Protein AF-0000000068229953 (afdb_homodimer)

Sequence (326 aa):
MNAKIAFLFILSLGLQISSQNTSSKYLISNQKVPFHEAYLRCRQYGLDPVEITSEEEQLEVEEAIKHDKELGWENGFYIFATNLGNKISYYWLNTGRPLFYSKFGTGLPNNVGNKENCLQIFQTTLGNFVWNDVPCEHKLRFICQHKIQIPIDTFDVNRVSILMNAKIAFLFILSLGLQISSQNTSSKYLISNQKVPFHEAYLRCRQYGLDPVEITSEEEQLEVEEAIKHDKELGWENGFYIFATNLGNKISYYWLNTGRPLFYSKFGTGLPNNVGNKENCLQIFQTTLGNFVWNDVPCEHKLRFICQHKIQIPIDTFDVNRVSIL

Organism: Rhynchophorus ferrugineus (NCBI:txid354439)

pLDDT: mean 79.74, std 26.02, range [23.72, 98.81]

Solvent-accessible surface area (backbone atoms only — not comparable to full-atom values): 18999 Å² total; per-residue (Å²): 135,84,82,78,78,78,75,77,72,72,72,70,73,72,69,72,67,66,87,56,74,85,81,49,61,58,46,75,52,92,57,62,36,27,48,49,29,43,46,36,49,20,27,69,70,74,27,37,60,30,76,60,70,38,72,68,49,46,51,52,52,51,52,54,53,70,66,40,81,82,56,58,84,82,63,41,26,37,41,53,31,30,20,76,46,35,87,84,50,54,20,33,66,89,63,37,45,67,67,88,34,84,54,55,34,91,81,38,66,65,37,70,93,76,52,29,42,25,32,28,39,32,62,45,97,87,68,48,76,26,30,39,49,35,42,46,74,50,63,29,25,32,39,24,21,59,75,77,70,67,70,72,68,73,68,67,71,68,70,67,66,85,119,139,84,81,77,78,79,77,76,73,73,73,69,74,72,71,73,66,67,88,56,74,85,78,50,62,58,48,74,53,92,58,62,37,27,48,49,29,43,47,37,49,19,27,69,72,73,28,37,60,32,77,62,71,39,72,67,47,45,53,52,51,51,52,54,53,69,66,41,78,82,57,54,92,74,75,41,25,39,40,51,31,30,20,76,47,35,87,85,51,54,21,32,63,89,62,36,44,65,66,87,34,85,55,55,32,90,80,38,65,65,38,68,92,75,52,29,41,26,34,26,39,33,69,45,97,86,68,47,74,26,30,38,48,35,42,46,74,51,64,29,25,33,39,22,21,60,75,77,69,67,68,71,67,72,68,69,71,68,72,67,66,86,119

InterPro domains:
  IPR001304 C-type lectin-like [PF00059] (32-145)
  IPR001304 C-type lectin-like [PS50041] (26-145)
  IPR001304 C-type lectin-like [SM00034] (14-145)
  IPR016186 C-type lectin-like/link domain superfamily [G3DSA:3.10.100.10] (13-146)
  IPR016187 C-type lectin fold [SSF56436] (22-151)
  IPR018378 C-type lectin, conserved site [PS00615] (118-144)
  IPR050111 C-type lectin and snaclec domain-containing protein [PTHR22803] (23-147)

Foldseek 3Di:
DDPPPPPPPPPPPPPVPPPPVPPQQKDWDPWWFFQVVLQVVLVVVVFHQADDADPVSVVSVLVVQVPPVVDDQWFWAFRQWWCPVPLPFIARPVPRHGRPDFFADVCPAPCVVVQFTTKTWHADPVGDIHMYTDHRGGIGIYMTGHDPPPPPPPPCVVPPPPD/DDPPDPPPPPPPPPPVPPPDPPPQQKDWDPWWFFQVVLQVVCVVVVFHQADDADPVSVVSVLVVQVPPVVPDQDFWAFRQWWCPVPLPFIARPVPRHGRPDFFADVCPAPCVVVQFTTKTWDADPVGDIHMYTDHRGGIGIYMTGHDPPVPPPPPCVVPPPPD

Radius of gyration: 23.13 Å; Cα contacts (8 Å, |Δi|>4): 518; chains: 2; bounding box: 72×58×86 Å

Secondary structure (DSSP, 8-state):
---------------------TT-SEEE-SS-B-HHHHHHHHHHTT-EEP---SHHHHHHHHHHHHH-TT--TT--EEEEEE-TT-SSS-EETTT--B-SS--BPTT----GGG-EEEEEEEE-TTS-EEEEEEETTS-BEEEEE-----------GGG----/---------------------TT-SEEE-SS-B-HHHHHHHHHHTT-EEP---SHHHHHHHHHHHHH-TT--S---EEEEEE-TT-SSS-EETTT--B-SS--BPTT----GGG-EEEEEEEE-TTS-EEEEEEETTS-BEEEEE-----------GGG----

Structure (mmCIF, N/CA/C/O backbone):
data_AF-0000000068229953-model_v1
#
loop_
_entity.id
_entity.type
_entity.pdbx_description
1 polymer 'C-type lectin domain-containing protein'
#
loop_
_atom_site.group_PDB
_atom_site.id
_atom_site.type_symbol
_atom_site.label_atom_id
_atom_site.label_alt_id
_atom_site.label_comp_id
_atom_site.label_asym_id
_atom_site.label_entity_id
_atom_site.label_seq_id
_atom_site.pdbx_PDB_ins_code
_atom_site.Cartn_x
_atom_site.Cartn_y
_atom_site.Cartn_z
_atom_site.occupancy
_atom_site.B_iso_or_equiv
_atom_site.auth_seq_id
_atom_site.auth_comp_id
_atom_site.auth_asym_id
_atom_site.auth_atom_id
_atom_site.pdbx_PDB_model_num
ATOM 1 N N . MET A 1 1 ? -0.281 -7.312 50.5 1 28.45 1 MET A N 1
ATOM 2 C CA . MET A 1 1 ? -0.341 -6.602 49.25 1 28.45 1 MET A CA 1
ATOM 3 C C . MET A 1 1 ? 0.001 -7.535 48.094 1 28.45 1 MET A C 1
ATOM 5 O O . MET A 1 1 ? 1.155 -7.93 47.906 1 28.45 1 MET A O 1
ATOM 9 N N . ASN A 1 2 ? -0.905 -8.43 47.625 1 30.64 2 ASN A N 1
ATOM 10 C CA . ASN A 1 2 ? -0.799 -9.5 46.625 1 30.64 2 ASN A CA 1
ATOM 11 C C . ASN A 1 2 ? -0.676 -8.953 45.219 1 30.64 2 ASN A C 1
ATOM 13 O O . ASN A 1 2 ? -1.562 -8.242 44.75 1 30.64 2 ASN A O 1
ATOM 17 N N . ALA A 1 3 ? 0.528 -8.781 44.719 1 33.25 3 ALA A N 1
ATOM 18 C CA . ALA A 1 3 ? 0.868 -8.32 43.375 1 33.25 3 ALA A CA 1
ATOM 19 C C . ALA A 1 3 ? 0.269 -9.234 42.312 1 33.25 3 ALA A C 1
ATOM 21 O O . ALA A 1 3 ? 0.567 -10.43 42.281 1 33.25 3 ALA A O 1
ATOM 22 N N . LYS A 1 4 ? -0.922 -9 41.781 1 35.72 4 LYS A N 1
ATOM 23 C CA . LYS A 1 4 ? -1.538 -9.703 40.656 1 35.72 4 LYS A CA 1
ATOM 24 C C . LYS A 1 4 ? -0.666 -9.625 39.406 1 35.72 4 LYS A C 1
ATOM 26 O O . LYS A 1 4 ? -0.399 -8.531 38.906 1 35.72 4 LYS A O 1
ATOM 31 N N . ILE A 1 5 ? 0.156 -10.578 39.094 1 31.08 5 ILE A N 1
ATOM 32 C CA . ILE A 1 5 ? 0.939 -10.688 37.875 1 31.08 5 ILE A CA 1
ATOM 33 C C . ILE A 1 5 ? 0.003 -10.828 36.688 1 31.08 5 ILE A C 1
ATOM 35 O O . ILE A 1 5 ? -0.774 -11.781 36.594 1 31.08 5 ILE A O 1
ATOM 39 N N . ALA A 1 6 ? -0.463 -9.797 36.094 1 33.91 6 ALA A N 1
ATOM 40 C CA . ALA A 1 6 ? -1.206 -9.875 34.844 1 33.91 6 ALA A CA 1
ATOM 41 C C . ALA A 1 6 ? -0.378 -10.555 33.75 1 33.91 6 ALA A C 1
ATOM 43 O O . ALA A 1 6 ? 0.695 -10.07 33.375 1 33.91 6 ALA A O 1
ATOM 44 N N . PHE A 1 7 ? -0.49 -11.883 33.594 1 31.52 7 PHE A N 1
ATOM 45 C CA . PHE A 1 7 ? 0.084 -12.625 32.469 1 31.52 7 PHE A CA 1
ATOM 46 C C . PHE A 1 7 ? -0.502 -12.141 31.156 1 31.52 7 PHE A C 1
ATOM 48 O O . PHE A 1 7 ? -1.716 -12.203 30.953 1 31.52 7 PHE A O 1
ATOM 55 N N . LEU A 1 8 ? 0.081 -11.164 30.609 1 30.3 8 LEU A N 1
ATOM 56 C CA . LEU A 1 8 ? -0.229 -10.82 29.234 1 30.3 8 LEU A CA 1
ATOM 57 C C . LEU A 1 8 ? -0.134 -12.039 28.328 1 30.3 8 LEU A C 1
ATOM 59 O O . LEU A 1 8 ? 0.947 -12.609 28.156 1 30.3 8 LEU A O 1
ATOM 63 N N . PHE A 1 9 ? -1.14 -12.82 28.203 1 29.39 9 PHE A N 1
ATOM 64 C CA . PHE A 1 9 ? -1.279 -13.875 27.203 1 29.39 9 PHE A CA 1
ATOM 65 C C . PHE A 1 9 ? -1.098 -13.32 25.797 1 29.39 9 PHE A C 1
ATOM 67 O O . PHE A 1 9 ? -1.933 -12.555 25.312 1 29.39 9 PHE A O 1
ATOM 74 N N . ILE A 1 10 ? 0.139 -13.117 25.406 1 32.31 10 ILE A N 1
ATOM 75 C CA . ILE A 1 10 ? 0.366 -12.984 23.969 1 32.31 10 ILE A CA 1
ATOM 76 C C . ILE A 1 10 ? -0.321 -14.133 23.234 1 32.31 10 ILE A C 1
ATOM 78 O O . ILE A 1 10 ? 0.037 -15.297 23.406 1 32.31 10 ILE A O 1
ATOM 82 N N . LEU A 1 11 ? -1.542 -14.109 23.094 1 32.78 11 LEU A N 1
ATOM 83 C CA . LEU A 1 11 ? -2.211 -15.039 22.203 1 32.78 11 LEU A CA 1
ATOM 84 C C . LEU A 1 11 ? -1.394 -15.242 20.922 1 32.78 11 LEU A C 1
ATOM 86 O O . LEU A 1 11 ? -1.168 -14.297 20.172 1 32.78 11 LEU A O 1
ATOM 90 N N . SER A 1 12 ? -0.417 -16.156 20.969 1 32.62 12 SER A N 1
ATOM 91 C CA . SER A 1 12 ? 0.147 -16.75 19.75 1 32.62 12 SER A CA 1
ATOM 92 C C . SER A 1 12 ? -0.944 -17.094 18.75 1 32.62 12 SER A C 1
ATOM 94 O O . SER A 1 12 ? -1.757 -18 18.984 1 32.62 12 SER A O 1
ATOM 96 N N . LEU A 1 13 ? -1.674 -16.188 18.297 1 34.84 13 LEU A N 1
ATOM 97 C CA . LEU A 1 13 ? -2.365 -16.625 17.094 1 34.84 13 LEU A CA 1
ATOM 98 C C . LEU A 1 13 ? -1.509 -17.609 16.297 1 34.84 13 LEU A C 1
ATOM 100 O O . LEU A 1 13 ? -0.396 -17.266 15.883 1 34.84 13 LEU A O 1
ATOM 104 N N . GLY A 1 14 ? -1.536 -18.859 16.672 1 34.91 14 GLY A N 1
ATOM 105 C CA . GLY A 1 14 ? -0.998 -20.047 16.016 1 34.91 14 GLY A CA 1
ATOM 106 C C . GLY A 1 14 ? -1.116 -19.984 14.5 1 34.91 14 GLY A C 1
ATOM 107 O O . GLY A 1 14 ? -2.076 -20.516 13.93 1 34.91 14 GLY A O 1
ATOM 108 N N . LEU A 1 15 ? -0.946 -18.844 13.836 1 36.97 15 LEU A N 1
ATOM 109 C CA . LEU A 1 15 ? -0.677 -19.125 12.438 1 36.97 15 LEU A CA 1
ATOM 110 C C . LEU A 1 15 ? 0.279 -20.312 12.305 1 36.97 15 LEU A C 1
ATOM 112 O O . LEU A 1 15 ? 1.416 -20.25 12.773 1 36.97 15 LEU A O 1
ATOM 116 N N . GLN A 1 16 ? -0.226 -21.438 12.391 1 34.62 16 GLN A N 1
ATOM 117 C CA . GLN A 1 16 ? 0.524 -22.609 11.961 1 34.62 16 GLN A CA 1
ATOM 118 C C . GLN A 1 16 ? 1.301 -22.328 10.68 1 34.62 16 GLN A C 1
ATOM 120 O O . GLN A 1 16 ? 0.711 -22.219 9.602 1 34.62 16 GLN A O 1
ATOM 125 N N . ILE A 1 17 ? 2.254 -21.422 10.641 1 38.22 17 ILE A N 1
ATOM 126 C CA . ILE A 1 17 ? 3.234 -21.531 9.562 1 38.22 17 ILE A CA 1
ATOM 127 C C . ILE A 1 17 ? 3.758 -22.969 9.477 1 38.22 17 ILE A C 1
ATOM 129 O O . ILE A 1 17 ? 4.328 -23.484 10.445 1 38.22 17 ILE A O 1
ATOM 133 N N . SER A 1 18 ? 3.041 -23.797 8.852 1 36.12 18 SER A N 1
ATOM 134 C CA . SER A 1 18 ? 3.688 -25.078 8.609 1 36.12 18 SER A CA 1
ATOM 135 C C . SER A 1 18 ? 5.203 -24.938 8.516 1 36.12 18 SER A C 1
ATOM 137 O O . SER A 1 18 ? 5.703 -23.906 8.062 1 36.12 18 SER A O 1
ATOM 139 N N . SER A 1 19 ? 5.938 -25.641 9.305 1 37.12 19 SER A N 1
ATOM 140 C CA . SER A 1 19 ? 7.379 -25.844 9.227 1 37.12 19 SER A CA 1
ATOM 141 C C . SER A 1 19 ? 7.867 -25.828 7.785 1 37.12 19 SER A C 1
ATOM 143 O O . SER A 1 19 ? 8.094 -26.875 7.188 1 37.12 19 SER A O 1
ATOM 145 N N . GLN A 1 20 ? 7.137 -25.094 6.879 1 40.66 20 GLN A N 1
ATOM 146 C CA . GLN A 1 20 ? 7.762 -25.047 5.562 1 40.66 20 GLN A CA 1
ATOM 147 C C . GLN A 1 20 ? 9.234 -24.672 5.668 1 40.66 20 GLN A C 1
ATOM 149 O O . GLN A 1 20 ? 9.648 -24 6.617 1 40.66 20 GLN A O 1
ATOM 154 N N . ASN A 1 21 ? 10.109 -25.203 4.863 1 40.56 21 ASN A N 1
ATOM 155 C CA . ASN A 1 21 ? 11.547 -24.984 4.719 1 40.56 21 ASN A CA 1
ATOM 156 C C . ASN A 1 21 ? 11.93 -23.531 4.953 1 40.56 21 ASN A C 1
ATOM 158 O O . ASN A 1 21 ? 11.555 -22.656 4.172 1 40.56 21 ASN A O 1
ATOM 162 N N . THR A 1 22 ? 12.023 -23.016 6.211 1 48.34 22 THR A N 1
ATOM 163 C CA . THR A 1 22 ? 12.555 -21.781 6.777 1 48.34 22 THR A CA 1
ATOM 164 C C . THR A 1 22 ? 13.562 -21.125 5.828 1 48.34 22 THR A C 1
ATOM 166 O O . THR A 1 22 ? 13.859 -19.938 5.945 1 48.34 22 THR A O 1
ATOM 169 N N . SER A 1 23 ? 14.023 -21.953 4.883 1 54.75 23 SER A N 1
ATOM 170 C CA . SER A 1 23 ? 15.148 -21.438 4.098 1 54.75 23 SER A CA 1
ATOM 171 C C . SER A 1 23 ? 14.664 -20.688 2.863 1 54.75 23 SER A C 1
ATOM 173 O O . SER A 1 23 ? 15.453 -20.047 2.174 1 54.75 23 SER A O 1
ATOM 175 N N . SER A 1 24 ? 13.273 -20.719 2.697 1 74.12 24 SER A N 1
ATOM 176 C CA . SER A 1 24 ? 12.859 -20.172 1.414 1 74.12 24 SER A CA 1
ATOM 177 C C . SER A 1 24 ? 12.734 -18.641 1.485 1 74.12 24 SER A C 1
ATOM 179 O O . SER A 1 24 ? 12.336 -18.094 2.518 1 74.12 24 SER A O 1
ATOM 181 N N . LYS A 1 25 ? 13.289 -18.016 0.565 1 90.25 25 LYS A N 1
ATOM 182 C CA . LYS A 1 25 ? 13.195 -16.578 0.318 1 90.25 25 LYS A CA 1
ATOM 183 C C . LYS A 1 25 ? 11.742 -16.109 0.311 1 90.25 25 LYS A C 1
ATOM 185 O O . LYS A 1 25 ? 11.445 -14.961 0.624 1 90.25 25 LYS A O 1
ATOM 190 N N . TYR A 1 26 ? 10.75 -17.203 0.154 1 95.38 26 TYR A N 1
ATOM 191 C CA . TYR A 1 26 ? 9.352 -16.844 -0.031 1 95.38 26 TYR A CA 1
ATOM 192 C C . TYR A 1 26 ? 8.453 -17.594 0.934 1 95.38 26 TYR A C 1
ATOM 194 O O . TYR A 1 26 ? 8.742 -18.75 1.29 1 95.38 26 TYR A O 1
ATOM 202 N N . LEU A 1 27 ? 7.363 -16.969 1.342 1 93.88 27 LEU A N 1
ATOM 203 C CA . LEU A 1 27 ? 6.254 -17.594 2.062 1 93.88 27 LEU A CA 1
ATOM 204 C C . LEU A 1 27 ? 4.977 -17.547 1.229 1 93.88 27 LEU A C 1
ATOM 206 O O . LEU A 1 27 ? 4.551 -16.469 0.788 1 93.88 27 LEU A O 1
ATOM 210 N N . ILE A 1 28 ? 4.418 -18.688 1.005 1 93.56 28 ILE A N 1
ATOM 211 C CA . ILE A 1 28 ? 3.16 -18.797 0.276 1 93.56 28 ILE A CA 1
ATOM 212 C C . ILE A 1 28 ? 2.008 -18.969 1.262 1 93.56 28 ILE A C 1
ATOM 214 O O . ILE A 1 28 ? 2.029 -19.875 2.1 1 93.56 28 ILE A O 1
ATOM 218 N N . SER A 1 29 ? 1.035 -18.156 1.104 1 93.25 29 SER A N 1
ATOM 219 C CA . SER A 1 29 ? -0.071 -18.203 2.055 1 93.25 29 SER A CA 1
ATOM 220 C C . SER A 1 29 ? -0.939 -19.438 1.841 1 93.25 29 SER A C 1
ATOM 222 O O . SER A 1 29 ? -1.022 -19.953 0.727 1 93.25 29 SER A O 1
ATOM 224 N N . ASN A 1 30 ? -1.686 -19.828 2.885 1 89.62 30 ASN A N 1
ATOM 225 C CA . ASN A 1 30 ? -2.684 -20.891 2.779 1 89.62 30 ASN A CA 1
ATOM 226 C C . ASN A 1 30 ? -4.098 -20.328 2.703 1 89.62 30 ASN A C 1
ATOM 228 O O . ASN A 1 30 ? -5.035 -21.031 2.332 1 89.62 30 ASN A O 1
ATOM 232 N N . GLN A 1 31 ? -4.262 -19.078 3.051 1 91.69 31 GLN A N 1
ATOM 233 C CA . GLN A 1 31 ? -5.566 -18.406 3.041 1 91.69 31 GLN A CA 1
ATOM 234 C C . GLN A 1 31 ? -5.738 -17.547 1.792 1 91.69 31 GLN A C 1
ATOM 236 O O . GLN A 1 31 ? -4.766 -17 1.272 1 91.69 31 GLN A O 1
ATOM 241 N N . LYS A 1 32 ? -6.934 -17.5 1.376 1 95.25 32 LYS A N 1
ATOM 242 C CA . LYS A 1 32 ? -7.316 -16.578 0.304 1 95.25 32 LYS A CA 1
ATOM 243 C C . LYS A 1 32 ? -7.961 -15.32 0.865 1 95.25 32 LYS A C 1
ATOM 245 O O . LYS A 1 32 ? -8.938 -15.398 1.612 1 95.25 32 LYS A O 1
ATOM 250 N N . VAL A 1 33 ? -7.402 -14.234 0.558 1 97 33 VAL A N 1
ATOM 251 C CA . VAL A 1 33 ? -7.922 -12.961 1.052 1 97 33 VAL A CA 1
ATOM 252 C C . VAL A 1 33 ? -7.781 -11.891 -0.029 1 97 33 VAL A C 1
ATOM 254 O O . VAL A 1 33 ? -7.07 -12.094 -1.019 1 97 33 VAL A O 1
ATOM 257 N N . PRO A 1 34 ? -8.469 -10.734 0.112 1 98.19 34 PRO A N 1
ATOM 258 C CA . PRO A 1 34 ? -8.32 -9.648 -0.865 1 98.19 34 PRO A CA 1
ATOM 259 C C . PRO A 1 34 ? -6.922 -9.031 -0.846 1 98.19 34 PRO A C 1
ATOM 261 O O . PRO A 1 34 ? -6.152 -9.266 0.09 1 98.19 34 PRO A O 1
ATOM 264 N N . PHE A 1 35 ? -6.625 -8.242 -1.778 1 98.69 35 PHE A N 1
ATOM 265 C CA . PHE A 1 35 ? -5.305 -7.703 -2.086 1 98.69 35 PHE A CA 1
ATOM 266 C C . PHE A 1 35 ? -4.73 -6.961 -0.886 1 98.69 35 PHE A C 1
ATOM 268 O O . PHE A 1 35 ? -3.615 -7.246 -0.447 1 98.69 35 PHE A O 1
ATOM 275 N N . HIS A 1 36 ? -5.508 -6.039 -0.34 1 98.75 36 HIS A N 1
ATOM 276 C CA . HIS A 1 36 ? -4.973 -5.199 0.726 1 98.75 36 HIS A CA 1
ATOM 277 C C . HIS A 1 36 ? -4.816 -5.988 2.021 1 98.75 36 HIS A C 1
ATOM 279 O O . HIS A 1 36 ? -3.896 -5.73 2.803 1 98.75 36 HIS A O 1
ATOM 285 N N . GLU A 1 37 ? -5.738 -6.922 2.246 1 98.56 37 GLU A N 1
ATOM 286 C CA . GLU A 1 37 ? -5.543 -7.797 3.4 1 98.56 37 GLU A CA 1
ATOM 287 C C . GLU A 1 37 ? -4.305 -8.672 3.227 1 98.56 37 GLU A C 1
ATOM 289 O O . GLU A 1 37 ? -3.561 -8.898 4.18 1 98.56 37 GLU A O 1
ATOM 294 N N . ALA A 1 38 ? -4.129 -9.188 2.033 1 98.56 38 ALA A N 1
ATOM 295 C CA . ALA A 1 38 ? -2.936 -9.977 1.736 1 98.56 38 ALA A CA 1
ATOM 296 C C . ALA A 1 38 ? -1.665 -9.18 2.002 1 98.56 38 ALA A C 1
ATOM 298 O O . ALA A 1 38 ? -0.728 -9.672 2.629 1 98.56 38 ALA A O 1
ATOM 299 N N . TYR A 1 39 ? -1.67 -7.949 1.502 1 98.75 39 TYR A N 1
ATOM 300 C CA . TYR A 1 39 ? -0.545 -7.047 1.724 1 98.75 39 TYR A CA 1
ATOM 301 C C . TYR A 1 39 ? -0.282 -6.859 3.213 1 98.75 39 TYR A C 1
ATOM 303 O O . TYR A 1 39 ? 0.861 -6.961 3.664 1 98.75 39 TYR A O 1
ATOM 311 N N . LEU A 1 40 ? -1.302 -6.609 3.979 1 98.5 40 LEU A N 1
ATOM 312 C CA . LEU A 1 40 ? -1.224 -6.406 5.422 1 98.5 40 LEU A CA 1
ATOM 313 C C . LEU A 1 40 ? -0.678 -7.648 6.113 1 98.5 40 LEU A C 1
ATOM 315 O O . LEU A 1 40 ? 0.142 -7.543 7.031 1 98.5 40 LEU A O 1
ATOM 319 N N . ARG A 1 41 ? -1.104 -8.789 5.668 1 98 41 ARG A N 1
ATOM 320 C CA . ARG A 1 41 ? -0.651 -10.031 6.293 1 98 41 ARG A CA 1
ATOM 321 C C . ARG A 1 41 ? 0.853 -10.211 6.121 1 98 41 ARG A C 1
ATOM 323 O O . ARG A 1 41 ? 1.544 -10.633 7.051 1 98 41 ARG A O 1
ATOM 330 N N . CYS A 1 42 ? 1.35 -9.922 4.941 1 98.12 42 CYS A N 1
ATOM 331 C CA . CYS A 1 42 ? 2.797 -10 4.773 1 98.12 42 CYS A CA 1
ATOM 332 C C . CYS A 1 42 ? 3.514 -9.117 5.785 1 98.12 42 CYS A C 1
ATOM 334 O O . CYS A 1 42 ? 4.473 -9.547 6.426 1 98.12 42 CYS A O 1
ATOM 336 N N . ARG A 1 43 ? 3.039 -7.902 5.934 1 97.19 43 ARG A N 1
ATOM 337 C CA . ARG A 1 43 ? 3.658 -6.973 6.871 1 97.19 43 ARG A CA 1
ATOM 338 C C . ARG A 1 43 ? 3.553 -7.488 8.305 1 97.19 43 ARG A C 1
ATOM 340 O O . ARG A 1 43 ? 4.508 -7.387 9.078 1 97.19 43 ARG A O 1
ATOM 347 N N . GLN A 1 44 ? 2.438 -8.047 8.641 1 96.12 44 GLN A N 1
ATOM 348 C CA . GLN A 1 44 ? 2.203 -8.547 9.992 1 96.12 44 GLN A CA 1
ATOM 349 C C . GLN A 1 44 ? 3.094 -9.75 10.289 1 96.12 44 GLN A C 1
ATOM 351 O O . GLN A 1 44 ? 3.445 -9.992 11.445 1 96.12 44 GLN A O 1
ATOM 356 N N . TYR A 1 45 ? 3.504 -10.461 9.211 1 95.56 45 TYR A N 1
ATOM 357 C CA . TYR A 1 45 ? 4.422 -11.578 9.359 1 95.56 45 TYR A CA 1
ATOM 358 C C . TYR A 1 45 ? 5.859 -11.094 9.5 1 95.56 45 TYR A C 1
ATOM 360 O O . TYR A 1 45 ? 6.777 -11.891 9.711 1 95.56 45 TYR A O 1
ATOM 368 N N . GLY A 1 46 ? 6.074 -9.789 9.391 1 94.44 46 GLY A N 1
ATOM 369 C CA . GLY A 1 46 ? 7.434 -9.266 9.391 1 94.44 46 GLY A CA 1
ATOM 370 C C . GLY A 1 46 ? 8.148 -9.469 8.07 1 94.44 46 GLY A C 1
ATOM 371 O O . GLY A 1 46 ? 9.375 -9.438 8.008 1 94.44 46 GLY A O 1
ATOM 372 N N . LEU A 1 47 ? 7.379 -9.75 7.023 1 96.38 47 LEU A N 1
ATOM 373 C CA . LEU A 1 47 ? 7.906 -10 5.684 1 96.38 47 LEU A CA 1
ATOM 374 C C . LEU A 1 47 ? 7.48 -8.898 4.719 1 96.38 47 LEU A C 1
ATOM 376 O O . LEU A 1 47 ? 6.652 -8.055 5.062 1 96.38 47 LEU A O 1
ATOM 380 N N . ASP A 1 48 ? 8.133 -8.875 3.619 1 96.75 48 ASP A N 1
ATOM 381 C CA . ASP A 1 48 ? 7.727 -7.941 2.57 1 96.75 48 ASP A CA 1
ATOM 382 C C . ASP A 1 48 ? 6.785 -8.609 1.575 1 96.75 48 ASP A C 1
ATOM 384 O O . ASP A 1 48 ? 6.906 -9.812 1.304 1 96.75 48 ASP A O 1
ATOM 388 N N . PRO A 1 49 ? 5.793 -7.785 1.1 1 98.06 49 PRO A N 1
ATOM 389 C CA . PRO A 1 49 ? 5.113 -8.305 -0.091 1 98.06 49 PRO A CA 1
ATOM 390 C C . PRO A 1 49 ? 6.078 -8.578 -1.245 1 98.06 49 PRO A C 1
ATOM 392 O O . PRO A 1 49 ? 7.004 -7.797 -1.479 1 98.06 49 PRO A O 1
ATOM 395 N N . VAL A 1 50 ? 5.914 -9.625 -1.957 1 97.94 50 VAL A N 1
ATOM 396 C CA . VAL A 1 50 ? 6.875 -10.039 -2.977 1 97.94 50 VAL A CA 1
ATOM 397 C C . VAL A 1 50 ? 6.879 -9.023 -4.117 1 97.94 50 VAL A C 1
ATOM 399 O O . VAL A 1 50 ? 5.844 -8.43 -4.438 1 97.94 50 VAL A O 1
ATOM 402 N N . GLU A 1 51 ? 8.008 -8.781 -4.699 1 98.12 51 GLU A N 1
ATOM 403 C CA . GLU A 1 51 ? 8.203 -8.102 -5.977 1 98.12 51 GLU A CA 1
ATOM 404 C C . GLU A 1 51 ? 9.047 -8.953 -6.926 1 98.12 51 GLU A C 1
ATOM 406 O O . GLU A 1 51 ? 10.102 -9.461 -6.543 1 98.12 51 GLU A O 1
ATOM 411 N N . ILE A 1 52 ? 8.578 -9.086 -8.109 1 98.19 52 ILE A N 1
ATOM 412 C CA . ILE A 1 52 ? 9.273 -9.883 -9.109 1 98.19 52 ILE A CA 1
ATOM 413 C C . ILE A 1 52 ? 9.875 -8.969 -10.18 1 98.19 52 ILE A C 1
ATOM 415 O O . ILE A 1 52 ? 9.18 -8.539 -11.094 1 98.19 52 ILE A O 1
ATOM 419 N N . THR A 1 53 ? 11.211 -8.82 -10.062 1 97.75 53 THR A N 1
ATOM 420 C CA . THR A 1 53 ? 11.789 -7.75 -10.867 1 97.75 53 THR A CA 1
ATOM 421 C C . THR A 1 53 ? 12.734 -8.32 -11.922 1 97.75 53 THR A C 1
ATOM 423 O O . THR A 1 53 ? 13.422 -7.566 -12.617 1 97.75 53 THR A O 1
ATOM 426 N N . SER A 1 54 ? 12.828 -9.617 -12 1 97.75 54 SER A N 1
ATOM 427 C CA . SER A 1 54 ? 13.695 -10.258 -12.984 1 97.75 54 SER A CA 1
ATOM 428 C C . SER A 1 54 ? 13.195 -11.664 -13.328 1 97.75 54 SER A C 1
ATOM 430 O O . SER A 1 54 ? 12.359 -12.219 -12.617 1 97.75 54 SER A O 1
ATOM 432 N N . GLU A 1 55 ? 13.742 -12.133 -14.461 1 98 55 GLU A N 1
ATOM 433 C CA . GLU A 1 55 ? 13.422 -13.5 -14.844 1 98 55 GLU A CA 1
ATOM 434 C C . GLU A 1 55 ? 13.875 -14.492 -13.781 1 98 55 GLU A C 1
ATOM 436 O O . GLU A 1 55 ? 13.172 -15.469 -13.5 1 98 55 GLU A O 1
ATOM 441 N N . GLU A 1 56 ? 15 -14.203 -13.203 1 97.06 56 GLU A N 1
ATOM 442 C CA . GLU A 1 56 ? 15.516 -15.07 -12.141 1 97.06 56 GLU A CA 1
ATOM 443 C C . GLU A 1 56 ? 14.547 -15.125 -10.961 1 97.06 56 GLU A C 1
ATOM 445 O O . GLU A 1 56 ? 14.242 -16.203 -10.461 1 97.06 56 GLU A O 1
ATOM 450 N N . GLU A 1 57 ? 14.086 -14.008 -10.547 1 96.56 57 GLU A N 1
ATOM 451 C CA . GLU A 1 57 ? 13.141 -13.953 -9.438 1 96.56 57 GLU A CA 1
ATOM 452 C C . GLU A 1 57 ? 11.82 -14.625 -9.805 1 96.56 57 GLU A C 1
ATOM 454 O O . GLU A 1 57 ? 11.203 -15.289 -8.969 1 96.56 57 GLU A O 1
ATOM 459 N N . GLN A 1 58 ? 11.375 -14.445 -11.039 1 97.81 58 GLN A N 1
ATOM 460 C CA . GLN A 1 58 ? 10.188 -15.133 -11.539 1 97.81 58 GLN A CA 1
ATOM 461 C C . GLN A 1 58 ? 10.312 -16.641 -11.367 1 97.81 58 GLN A C 1
ATOM 463 O O . GLN A 1 58 ? 9.414 -17.297 -10.836 1 97.81 58 GLN A O 1
ATOM 468 N N . LEU A 1 59 ? 11.406 -17.141 -11.789 1 97.06 59 LEU A N 1
ATOM 469 C CA . LEU A 1 59 ? 11.633 -18.578 -11.703 1 97.06 59 LEU A CA 1
ATOM 470 C C . LEU A 1 59 ? 11.695 -19.031 -10.25 1 97.06 59 LEU A C 1
ATOM 472 O O . LEU A 1 59 ? 11.195 -20.109 -9.914 1 97.06 59 LEU A O 1
ATOM 476 N N . GLU A 1 60 ? 12.297 -18.203 -9.414 1 95.44 60 GLU A N 1
ATOM 477 C CA . GLU A 1 60 ? 12.344 -18.547 -7.996 1 95.44 60 GLU A CA 1
ATOM 478 C C . GLU A 1 60 ? 10.945 -18.625 -7.398 1 95.44 60 GLU A C 1
ATOM 480 O O . GLU A 1 60 ? 10.641 -19.516 -6.617 1 95.44 60 GLU A O 1
ATOM 485 N N . VAL A 1 61 ? 10.133 -17.656 -7.703 1 95.12 61 VAL A N 1
ATOM 486 C CA . VAL A 1 61 ? 8.766 -17.609 -7.195 1 95.12 61 VAL A CA 1
ATOM 487 C C . VAL A 1 61 ? 7.98 -18.812 -7.719 1 95.12 61 VAL A C 1
ATOM 489 O O . VAL A 1 61 ? 7.25 -19.453 -6.965 1 95.12 61 VAL A O 1
ATOM 492 N N . GLU A 1 62 ? 8.133 -19.172 -9.008 1 93.75 62 GLU A N 1
ATOM 493 C CA . GLU A 1 62 ? 7.465 -20.344 -9.586 1 93.75 62 GLU A CA 1
ATOM 494 C C . GLU A 1 62 ? 7.848 -21.609 -8.844 1 93.75 62 GLU A C 1
ATOM 496 O O . GLU A 1 62 ? 6.988 -22.453 -8.547 1 93.75 62 GLU A O 1
ATOM 501 N N . GLU A 1 63 ? 9.078 -21.734 -8.578 1 92.31 63 GLU A N 1
ATOM 502 C CA . GLU A 1 63 ? 9.547 -22.906 -7.859 1 92.31 63 GLU A CA 1
ATOM 503 C C . GLU A 1 63 ? 8.953 -22.969 -6.457 1 92.31 63 GLU A C 1
ATOM 505 O O . GLU A 1 63 ? 8.57 -24.047 -5.984 1 92.31 63 GLU A O 1
ATOM 510 N N . ALA A 1 64 ? 8.898 -21.859 -5.824 1 91.31 64 ALA A N 1
ATOM 511 C CA . ALA A 1 64 ? 8.297 -21.812 -4.496 1 91.31 64 ALA A CA 1
ATOM 512 C C . ALA A 1 64 ? 6.836 -22.25 -4.535 1 91.31 64 ALA A C 1
ATOM 514 O O . ALA A 1 64 ? 6.371 -22.969 -3.646 1 91.31 64 ALA A O 1
ATOM 515 N N . ILE A 1 65 ? 6.102 -21.797 -5.539 1 91.69 65 ILE A N 1
ATOM 516 C CA . ILE A 1 65 ? 4.699 -22.172 -5.691 1 91.69 65 ILE A CA 1
ATOM 517 C C . ILE A 1 65 ? 4.582 -23.672 -5.926 1 91.69 65 ILE A C 1
ATOM 519 O O . ILE A 1 65 ? 3.74 -24.344 -5.316 1 91.69 65 ILE A O 1
ATOM 523 N N . LYS A 1 66 ? 5.406 -24.203 -6.746 1 88.62 66 LYS A N 1
ATOM 524 C CA . LYS A 1 66 ? 5.355 -25.609 -7.098 1 88.62 66 LYS A CA 1
ATOM 525 C C . LYS A 1 66 ? 5.602 -26.5 -5.875 1 88.62 66 LYS A C 1
ATOM 527 O O . LYS A 1 66 ? 5.047 -27.594 -5.773 1 88.62 66 LYS A O 1
ATOM 532 N N . HIS A 1 67 ? 6.359 -25.984 -5 1 85.5 67 HIS A N 1
ATOM 533 C CA . HIS A 1 67 ? 6.715 -26.781 -3.828 1 85.5 67 HIS A CA 1
ATOM 534 C C . HIS A 1 67 ? 5.652 -26.656 -2.742 1 85.5 67 HIS A C 1
ATOM 536 O O . HIS A 1 67 ? 5.688 -27.391 -1.75 1 85.5 67 HIS A O 1
ATOM 542 N N . ASP A 1 68 ? 4.84 -25.625 -2.945 1 79.75 68 ASP A N 1
ATOM 543 C CA . ASP A 1 68 ? 3.752 -25.469 -1.984 1 79.75 68 ASP A CA 1
ATOM 544 C C . ASP A 1 68 ? 2.742 -26.609 -2.113 1 79.75 68 ASP A C 1
ATOM 546 O O . ASP A 1 68 ? 2.301 -26.938 -3.219 1 79.75 68 ASP A O 1
ATOM 550 N N . LYS A 1 69 ? 2.729 -27.641 -1.267 1 65.31 69 LYS A N 1
ATOM 551 C CA . LYS A 1 69 ? 2.008 -28.906 -1.235 1 65.31 69 LYS A CA 1
ATOM 552 C C . LYS A 1 69 ? 0.499 -28.688 -1.276 1 65.31 69 LYS A C 1
ATOM 554 O O . LYS A 1 69 ? -0.26 -29.594 -1.614 1 65.31 69 LYS A O 1
ATOM 559 N N . GLU A 1 70 ? 0.144 -27.656 -0.681 1 60.88 70 GLU A N 1
ATOM 560 C CA . GLU A 1 70 ? -1.295 -27.438 -0.586 1 60.88 70 GLU A CA 1
ATOM 561 C C . GLU A 1 70 ? -1.854 -26.859 -1.888 1 60.88 70 GLU A C 1
ATOM 563 O O . GLU A 1 70 ? -3.029 -26.5 -1.961 1 60.88 70 GLU A O 1
ATOM 568 N N . LEU A 1 71 ? -0.92 -26.828 -2.955 1 56.12 71 LEU A N 1
ATOM 569 C CA . LEU A 1 71 ? -1.306 -26.109 -4.164 1 56.12 71 LEU A CA 1
ATOM 570 C C . LEU A 1 71 ? -2.418 -26.844 -4.902 1 56.12 71 LEU A C 1
ATOM 572 O O . LEU A 1 71 ? -2.221 -27.969 -5.367 1 56.12 71 LEU A O 1
ATOM 576 N N . GLY A 1 72 ? -3.475 -26.891 -4.352 1 52.25 72 GLY A N 1
ATOM 577 C CA . GLY A 1 72 ? -4.441 -27.25 -5.375 1 52.25 72 GLY A CA 1
ATOM 578 C C . GLY A 1 72 ? -4.266 -26.453 -6.66 1 52.25 72 GLY A C 1
ATOM 579 O O . GLY A 1 72 ? -3.525 -25.469 -6.695 1 52.25 72 GLY A O 1
ATOM 580 N N . TRP A 1 73 ? -4.363 -27.141 -7.816 1 50.81 73 TRP A N 1
ATOM 581 C CA . TRP A 1 73 ? -4.215 -26.672 -9.188 1 50.81 73 TRP A CA 1
ATOM 582 C C . TRP A 1 73 ? -4.496 -25.172 -9.281 1 50.81 73 TRP A C 1
ATOM 584 O O . TRP A 1 73 ? -3.887 -24.469 -10.086 1 50.81 73 TRP A O 1
ATOM 594 N N . GLU A 1 74 ? -5.672 -24.625 -8.922 1 55.5 74 GLU A N 1
ATOM 595 C CA . GLU A 1 74 ? -6.371 -23.531 -9.594 1 55.5 74 GLU A CA 1
ATOM 596 C C . GLU A 1 74 ? -5.973 -22.172 -9.016 1 55.5 74 GLU A C 1
ATOM 598 O O . GLU A 1 74 ? -6.484 -21.141 -9.445 1 55.5 74 GLU A O 1
ATOM 603 N N . ASN A 1 75 ? -4.996 -21.969 -8 1 74.31 75 ASN A N 1
ATOM 604 C CA . ASN A 1 75 ? -5.316 -20.703 -7.352 1 74.31 75 ASN A CA 1
ATOM 605 C C . ASN A 1 75 ? -4.262 -19.641 -7.645 1 74.31 75 ASN A C 1
ATOM 607 O O . ASN A 1 75 ? -3.137 -19.969 -8.031 1 74.31 75 ASN A O 1
ATOM 611 N N . GLY A 1 76 ? -4.559 -18.453 -8.219 1 94.06 76 GLY A N 1
ATOM 612 C CA . GLY A 1 76 ? -3.787 -17.219 -8.367 1 94.06 76 GLY A CA 1
ATOM 613 C C . GLY A 1 76 ? -3.203 -16.719 -7.059 1 94.06 76 GLY A C 1
ATOM 614 O O . GLY A 1 76 ? -3.648 -17.125 -5.98 1 94.06 76 GLY A O 1
ATOM 615 N N . PHE A 1 77 ? -2.066 -16.141 -7.219 1 97 77 PHE A N 1
ATOM 616 C CA . PHE A 1 77 ? -1.372 -15.547 -6.078 1 97 77 PHE A CA 1
ATOM 617 C C . PHE A 1 77 ? -1.124 -14.062 -6.301 1 97 77 PHE A C 1
ATOM 619 O O . PHE A 1 77 ? -0.639 -13.664 -7.359 1 97 77 PHE A O 1
ATOM 626 N N . TYR A 1 78 ? -1.468 -13.312 -5.23 1 98.38 78 TYR A N 1
ATOM 627 C CA . TYR A 1 78 ? -1.119 -11.898 -5.344 1 98.38 78 TYR A CA 1
ATOM 628 C C . TYR A 1 78 ? 0.393 -11.711 -5.348 1 98.38 78 TYR A C 1
ATOM 630 O O . TYR A 1 78 ? 1.105 -12.336 -4.559 1 98.38 78 TYR A O 1
ATOM 638 N N . ILE A 1 79 ? 0.844 -10.766 -6.223 1 98.69 79 ILE A N 1
ATOM 639 C CA . ILE A 1 79 ? 2.262 -10.422 -6.27 1 98.69 79 ILE A CA 1
ATOM 640 C C . ILE A 1 79 ? 2.434 -8.922 -6.031 1 98.69 79 ILE A C 1
ATOM 642 O O . ILE A 1 79 ? 3.523 -8.375 -6.227 1 98.69 79 ILE A O 1
ATOM 646 N N . PHE A 1 80 ? 1.502 -8.195 -5.711 1 98.81 80 PHE A N 1
ATOM 647 C CA . PHE A 1 80 ? 1.394 -6.91 -5.027 1 98.81 80 PHE A CA 1
ATOM 648 C C . PHE A 1 80 ? 1.847 -5.773 -5.938 1 98.81 80 PHE A C 1
ATOM 650 O O . PHE A 1 80 ? 2.424 -4.789 -5.469 1 98.81 80 PHE A O 1
ATOM 657 N N . ALA A 1 81 ? 1.698 -5.941 -7.277 1 98.81 81 ALA A N 1
ATOM 658 C CA . ALA A 1 81 ? 1.695 -4.801 -8.188 1 98.81 81 ALA A CA 1
ATOM 659 C C . ALA A 1 81 ? 0.275 -4.305 -8.445 1 98.81 81 ALA A C 1
ATOM 661 O O . ALA A 1 81 ? -0.681 -5.082 -8.383 1 98.81 81 ALA A O 1
ATOM 662 N N . THR A 1 82 ? 0.174 -2.998 -8.68 1 98.75 82 THR A N 1
ATOM 663 C CA . THR A 1 82 ? -1.133 -2.365 -8.82 1 98.75 82 THR A CA 1
ATOM 664 C C . THR A 1 82 ? -1.043 -1.141 -9.727 1 98.75 82 THR A C 1
ATOM 666 O O . THR A 1 82 ? 0.049 -0.624 -9.977 1 98.75 82 THR A O 1
ATOM 669 N N . ASN A 1 83 ? -2.094 -0.775 -10.273 1 98.25 83 ASN A N 1
ATOM 670 C CA . ASN A 1 83 ? -2.141 0.502 -10.977 1 98.25 83 ASN A CA 1
ATOM 671 C C . ASN A 1 83 ? -3.105 1.476 -10.305 1 98.25 83 ASN A C 1
ATOM 673 O O . ASN A 1 83 ? -3.588 2.414 -10.938 1 98.25 83 ASN A O 1
ATOM 677 N N . LEU A 1 84 ? -3.41 1.296 -9.062 1 97.44 84 LEU A N 1
ATOM 678 C CA . LEU A 1 84 ? -4.336 2.141 -8.312 1 97.44 84 LEU A CA 1
ATOM 679 C C . LEU A 1 84 ? -3.836 3.578 -8.25 1 97.44 84 LEU A C 1
ATOM 681 O O . LEU A 1 84 ? -4.633 4.516 -8.211 1 97.44 84 LEU A O 1
ATOM 685 N N . GLY A 1 85 ? -2.512 3.719 -8.219 1 96.5 85 GLY A N 1
ATOM 686 C CA . GLY A 1 85 ? -1.928 5.047 -8.102 1 96.5 85 GLY A CA 1
ATOM 687 C C . GLY A 1 85 ? -1.603 5.676 -9.445 1 96.5 85 GLY A C 1
ATOM 688 O O . GLY A 1 85 ? -1.207 6.84 -9.516 1 96.5 85 GLY A O 1
ATOM 689 N N . ASN A 1 86 ? -1.64 4.863 -10.43 1 88.56 86 ASN A N 1
ATOM 690 C CA . ASN A 1 86 ? -1.371 5.223 -11.82 1 88.56 86 ASN A CA 1
ATOM 691 C C . ASN A 1 86 ? -2.211 4.391 -12.781 1 88.56 86 ASN A C 1
ATOM 693 O O . ASN A 1 86 ? -1.805 3.299 -13.188 1 88.56 86 ASN A O 1
ATOM 697 N N . LYS A 1 87 ? -3.365 4.871 -13.18 1 83 87 LYS A N 1
ATOM 698 C CA . LYS A 1 87 ? -4.344 4.051 -13.891 1 83 87 LYS A CA 1
ATOM 699 C C . LYS A 1 87 ? -3.766 3.525 -15.203 1 83 87 LYS A C 1
ATOM 701 O O . LYS A 1 87 ? -4.293 2.572 -15.781 1 83 87 LYS A O 1
ATOM 706 N N . ILE A 1 88 ? -2.635 3.967 -15.547 1 86.81 88 ILE A N 1
ATOM 707 C CA . ILE A 1 88 ? -2.086 3.584 -16.844 1 86.81 88 ILE A CA 1
ATOM 708 C C . ILE A 1 88 ? -1.072 2.459 -16.672 1 86.81 88 ILE A C 1
ATOM 710 O O . ILE A 1 88 ? -1.087 1.476 -17.406 1 86.81 88 ILE A O 1
ATOM 714 N N . SER A 1 89 ? -0.201 2.568 -15.727 1 95.94 89 SER A N 1
ATOM 715 C CA . SER A 1 89 ? 0.891 1.616 -15.562 1 95.94 89 SER A CA 1
ATOM 716 C C . SER A 1 89 ? 0.868 0.981 -14.172 1 95.94 89 SER A C 1
ATOM 718 O O . SER A 1 89 ? 0.486 1.628 -13.195 1 95.94 89 SER A O 1
ATOM 720 N N . TYR A 1 90 ? 1.326 -0.267 -14.203 1 98.38 90 TYR A N 1
ATOM 721 C CA . TYR A 1 90 ? 1.459 -0.963 -12.93 1 98.38 90 TYR A CA 1
ATOM 722 C C . TYR A 1 90 ? 2.783 -0.622 -12.258 1 98.38 90 TYR A C 1
ATOM 724 O O . TYR A 1 90 ? 3.758 -0.28 -12.93 1 98.38 90 TYR A O 1
ATOM 732 N N . TYR A 1 91 ? 2.805 -0.653 -10.992 1 98.62 91 TYR A N 1
ATOM 733 C CA . TYR A 1 91 ? 3.979 -0.474 -10.148 1 98.62 91 TYR A CA 1
ATOM 734 C C . TYR A 1 91 ? 3.912 -1.376 -8.922 1 98.62 91 TYR A C 1
ATOM 736 O O . TYR A 1 91 ? 2.84 -1.872 -8.562 1 98.62 91 TYR A O 1
ATOM 744 N N . TRP A 1 92 ? 5.035 -1.667 -8.359 1 98.62 92 TRP A N 1
ATOM 745 C CA . TRP A 1 92 ? 5.082 -2.412 -7.105 1 98.62 92 TRP A CA 1
ATOM 746 C C . TRP A 1 92 ? 4.633 -1.539 -5.938 1 98.62 92 TRP A C 1
ATOM 748 O O . TRP A 1 92 ? 5.254 -0.515 -5.645 1 98.62 92 TRP A O 1
ATOM 758 N N . LEU A 1 93 ? 3.604 -1.943 -5.242 1 98.5 93 LEU A N 1
ATOM 759 C CA . LEU A 1 93 ? 3.008 -1.086 -4.223 1 98.5 93 LEU A CA 1
ATOM 760 C C . LEU A 1 93 ? 4.023 -0.749 -3.137 1 98.5 93 LEU A C 1
ATOM 762 O O . LEU A 1 93 ? 4.086 0.392 -2.672 1 98.5 93 LEU A O 1
ATOM 766 N N . ASN A 1 94 ? 4.812 -1.704 -2.742 1 97 94 ASN A N 1
ATOM 767 C CA . ASN A 1 94 ? 5.73 -1.548 -1.618 1 97 94 ASN A CA 1
ATOM 768 C C . ASN A 1 94 ? 6.773 -0.47 -1.892 1 97 94 ASN A C 1
ATOM 770 O O . ASN A 1 94 ? 6.973 0.429 -1.073 1 97 94 ASN A O 1
ATOM 774 N N . THR A 1 95 ? 7.371 -0.505 -3.062 1 96.44 95 THR A N 1
ATOM 775 C CA . THR A 1 95 ? 8.523 0.351 -3.322 1 96.44 95 THR A CA 1
ATOM 776 C C . THR A 1 95 ? 8.141 1.517 -4.227 1 96.44 95 THR A C 1
ATOM 778 O O . THR A 1 95 ? 8.859 2.51 -4.312 1 96.44 95 THR A O 1
ATOM 781 N N . GLY A 1 96 ? 7.051 1.338 -4.945 1 97.5 96 GLY A N 1
ATOM 782 C CA . GLY A 1 96 ? 6.688 2.338 -5.938 1 97.5 96 GLY A CA 1
ATOM 783 C C . GLY A 1 96 ? 7.406 2.156 -7.262 1 97.5 96 GLY A C 1
ATOM 784 O O . GLY A 1 96 ? 7.156 2.891 -8.219 1 97.5 96 GLY A O 1
ATOM 785 N N . ARG A 1 97 ? 8.211 1.144 -7.371 1 97.44 97 ARG A N 1
ATOM 786 C CA . ARG A 1 97 ? 8.992 0.923 -8.586 1 97.44 97 ARG A CA 1
ATOM 787 C C . ARG A 1 97 ? 8.102 0.491 -9.742 1 97.44 97 ARG A C 1
ATOM 789 O O . ARG A 1 97 ? 7.188 -0.319 -9.562 1 97.44 97 ARG A O 1
ATOM 796 N N . PRO A 1 98 ? 8.406 1.017 -10.945 1 97.44 98 PRO A N 1
ATOM 797 C CA . PRO A 1 98 ? 7.676 0.517 -12.109 1 97.44 98 PRO A CA 1
ATOM 798 C C . PRO A 1 98 ? 8.016 -0.936 -12.438 1 97.44 98 PRO A C 1
ATOM 800 O O . PRO A 1 98 ? 8.953 -1.498 -11.875 1 97.44 98 PRO A O 1
ATOM 803 N N . LEU A 1 99 ? 7.191 -1.524 -13.32 1 98.06 99 LEU A N 1
ATOM 804 C CA . LEU A 1 99 ? 7.484 -2.881 -13.773 1 98.06 99 LEU A CA 1
ATOM 805 C C . LEU A 1 99 ? 8.555 -2.877 -14.859 1 98.06 99 LEU A C 1
ATOM 807 O O . LEU A 1 99 ? 8.25 -2.65 -16.031 1 98.06 99 LEU A O 1
ATOM 811 N N . PHE A 1 100 ? 9.773 -3.209 -14.508 1 96.94 100 PHE A N 1
ATOM 812 C CA . PHE A 1 100 ? 10.828 -3.332 -15.508 1 96.94 100 PHE A CA 1
ATOM 813 C C . PHE A 1 100 ? 10.844 -4.734 -16.094 1 96.94 100 PHE A C 1
ATOM 815 O O . PHE A 1 100 ? 11.453 -4.961 -17.156 1 96.94 100 PHE A O 1
ATOM 822 N N . TYR A 1 101 ? 10.336 -5.594 -15.453 1 98.31 101 TYR A N 1
ATOM 823 C CA . TYR A 1 101 ? 10.102 -6.973 -15.867 1 98.31 101 TYR A CA 1
ATOM 824 C C . TYR A 1 101 ? 8.648 -7.367 -15.656 1 98.31 101 TYR A C 1
ATOM 826 O O . TYR A 1 101 ? 8.031 -6.984 -14.664 1 98.31 101 TYR A O 1
ATOM 834 N N . SER A 1 102 ? 8.07 -8.07 -16.625 1 98.69 102 SER A N 1
ATOM 835 C CA . SER A 1 102 ? 6.734 -8.641 -16.469 1 98.69 102 SER A CA 1
ATOM 836 C C . SER A 1 102 ? 6.578 -9.922 -17.266 1 98.69 102 SER A C 1
ATOM 838 O O . SER A 1 102 ? 7.293 -10.141 -18.25 1 98.69 102 SER A O 1
ATOM 840 N N . LYS A 1 103 ? 5.73 -10.773 -16.812 1 98.62 103 LYS A N 1
ATOM 841 C CA . LYS A 1 103 ? 5.418 -12 -17.547 1 98.62 103 LYS A CA 1
ATOM 842 C C . LYS A 1 103 ? 3.912 -12.188 -17.688 1 98.62 103 LYS A C 1
ATOM 844 O O . LYS A 1 103 ? 3.361 -13.203 -17.25 1 98.62 103 LYS A O 1
ATOM 849 N N . PHE A 1 104 ? 3.314 -11.234 -18.344 1 98.56 104 PHE A N 1
ATOM 850 C CA . PHE A 1 104 ? 1.872 -11.281 -18.547 1 98.56 104 PHE A CA 1
ATOM 851 C C . PHE A 1 104 ? 1.5 -12.43 -19.484 1 98.56 104 PHE A C 1
ATOM 853 O O . PHE A 1 104 ? 2.236 -12.727 -20.422 1 98.56 104 PHE A O 1
ATOM 860 N N . GLY A 1 105 ? 0.36 -13.016 -19.219 1 97.56 105 GLY A N 1
ATOM 861 C CA . GLY A 1 105 ? -0.187 -13.961 -20.188 1 97.56 105 GLY A CA 1
ATOM 862 C C . GLY A 1 105 ? -0.656 -13.305 -21.469 1 97.56 105 GLY A C 1
ATOM 863 O O . GLY A 1 105 ? -0.807 -12.086 -21.531 1 97.56 105 GLY A O 1
ATOM 864 N N . THR A 1 106 ? -0.93 -14.109 -22.422 1 96.31 106 THR A N 1
ATOM 865 C CA . THR A 1 106 ? -1.43 -13.602 -23.688 1 96.31 106 THR A CA 1
ATOM 866 C C . THR A 1 106 ? -2.748 -12.859 -23.5 1 96.31 106 THR A C 1
ATOM 868 O O . THR A 1 106 ? -3.672 -13.375 -22.875 1 96.31 106 THR A O 1
ATOM 871 N N . GLY A 1 107 ? -2.84 -11.633 -24 1 97.12 107 GLY A N 1
ATOM 872 C CA . GLY A 1 107 ? -4.055 -10.836 -23.906 1 97.12 107 GLY A CA 1
ATOM 873 C C . GLY A 1 107 ? -4.234 -10.18 -22.562 1 97.12 107 GLY A C 1
ATOM 874 O O . GLY A 1 107 ? -5.27 -9.57 -22.297 1 97.12 107 GLY A O 1
ATOM 875 N N . LEU A 1 108 ? -3.178 -10.391 -21.734 1 96.56 108 LEU A N 1
ATOM 876 C CA . LEU A 1 108 ? -3.27 -9.859 -20.375 1 96.56 108 LEU A CA 1
ATOM 877 C C . LEU A 1 108 ? -2.193 -8.805 -20.125 1 96.56 108 LEU A C 1
ATOM 879 O O . LEU A 1 108 ? -1.13 -8.844 -20.75 1 96.56 108 LEU A O 1
ATOM 883 N N . PRO A 1 109 ? -2.412 -7.836 -19.297 1 96.81 109 PRO A N 1
ATOM 884 C CA . PRO A 1 109 ? -3.662 -7.574 -18.578 1 96.81 109 PRO A CA 1
ATOM 885 C C . PRO A 1 109 ? -4.762 -7.027 -19.484 1 96.81 109 PRO A C 1
ATOM 887 O O . PRO A 1 109 ? -4.469 -6.367 -20.484 1 96.81 109 PRO A O 1
ATOM 890 N N . ASN A 1 110 ? -6.078 -7.238 -19.109 1 97 110 ASN A N 1
ATOM 891 C CA . ASN A 1 110 ? -7.164 -6.84 -19.984 1 97 110 ASN A CA 1
ATOM 892 C C . ASN A 1 110 ? -8.195 -5.988 -19.266 1 97 110 ASN A C 1
ATOM 894 O O . ASN A 1 110 ? -9.164 -5.516 -19.859 1 97 110 ASN A O 1
ATOM 898 N N . ASN A 1 111 ? -8.008 -5.797 -18 1 96.81 111 ASN A N 1
ATOM 899 C CA . ASN A 1 111 ? -8.852 -4.918 -17.203 1 96.81 111 ASN A CA 1
ATOM 900 C C . ASN A 1 111 ? -10.336 -5.219 -17.406 1 96.81 111 ASN A C 1
ATOM 902 O O . ASN A 1 111 ? -11.133 -4.309 -17.641 1 96.81 111 ASN A O 1
ATOM 906 N N . VAL A 1 112 ? -10.734 -6.43 -17.281 1 95 112 VAL A N 1
ATOM 907 C CA . VAL A 1 112 ? -12.125 -6.828 -17.469 1 95 112 VAL A CA 1
ATOM 908 C C . VAL A 1 112 ? -13.016 -6.027 -16.531 1 95 112 VAL A C 1
ATOM 910 O O . VAL A 1 112 ? -12.75 -5.941 -15.328 1 95 112 VAL A O 1
ATOM 913 N N . GLY A 1 113 ? -14.078 -5.355 -17.156 1 95.31 113 GLY A N 1
ATOM 914 C CA . GLY A 1 113 ? -15.023 -4.578 -16.375 1 95.31 113 GLY A CA 1
ATOM 915 C C . GLY A 1 113 ? -14.445 -3.266 -15.867 1 95.31 113 GLY A C 1
ATOM 916 O O . GLY A 1 113 ? -15.078 -2.557 -15.086 1 95.31 113 GLY A O 1
ATOM 917 N N . ASN A 1 114 ? -13.211 -2.998 -16.188 1 93.56 114 ASN A N 1
ATOM 918 C CA . ASN A 1 114 ? -12.531 -1.769 -15.797 1 93.56 114 ASN A CA 1
ATOM 919 C C . ASN A 1 114 ? -12.344 -1.688 -14.289 1 93.56 114 ASN A C 1
ATOM 921 O O . ASN A 1 114 ? -12.492 -0.617 -13.695 1 93.56 114 ASN A O 1
ATOM 925 N N . LYS A 1 115 ? -12.109 -2.848 -13.68 1 94.56 115 LYS A N 1
ATOM 926 C CA . LYS A 1 115 ? -12.016 -2.869 -12.219 1 94.56 115 LYS A CA 1
ATOM 927 C C . LYS A 1 115 ? -10.828 -3.717 -11.758 1 94.56 115 LYS A C 1
ATOM 929 O O . LYS A 1 115 ? -10.703 -4.02 -10.57 1 94.56 115 LYS A O 1
ATOM 934 N N . GLU A 1 116 ? -10.031 -4.129 -12.766 1 97.5 116 GLU A N 1
ATOM 935 C CA . GLU A 1 116 ? -8.898 -4.98 -12.414 1 97.5 116 GLU A CA 1
ATOM 936 C C . GLU A 1 116 ? -7.629 -4.156 -12.227 1 97.5 116 GLU A C 1
ATOM 938 O O . GLU A 1 116 ? -6.988 -3.766 -13.211 1 97.5 116 GLU A O 1
ATOM 943 N N . ASN A 1 117 ? -7.262 -3.939 -10.922 1 98.31 117 ASN A N 1
ATOM 944 C CA . ASN A 1 117 ? -6.145 -3.039 -10.656 1 98.31 117 ASN A CA 1
ATOM 945 C C . ASN A 1 117 ? -5.035 -3.74 -9.875 1 98.31 117 ASN A C 1
ATOM 947 O O . ASN A 1 117 ? -4.059 -3.105 -9.469 1 98.31 117 ASN A O 1
ATOM 951 N N . CYS A 1 118 ? -5.152 -5.02 -9.656 1 98.69 118 CYS A N 1
ATOM 952 C CA . CYS A 1 118 ? -4.168 -5.754 -8.867 1 98.69 118 CYS A CA 1
ATOM 953 C C . CYS A 1 118 ? -3.664 -6.977 -9.625 1 98.69 118 CYS A C 1
ATOM 955 O O . CYS A 1 118 ? -4.414 -7.598 -10.383 1 98.69 118 CYS A O 1
ATOM 957 N N . LEU A 1 119 ? -2.402 -7.355 -9.391 1 98.81 119 LEU A N 1
ATOM 958 C CA . LEU A 1 119 ? -1.821 -8.406 -10.219 1 98.81 119 LEU A CA 1
ATOM 959 C C . LEU A 1 119 ? -1.688 -9.703 -9.438 1 98.81 119 LEU A C 1
ATOM 961 O O . LEU A 1 119 ? -1.366 -9.688 -8.242 1 98.81 119 LEU A O 1
ATOM 965 N N . GLN A 1 120 ? -1.872 -10.742 -10.211 1 98.44 120 GLN A N 1
ATOM 966 C CA . GLN A 1 120 ? -1.642 -12.102 -9.734 1 98.44 120 GLN A CA 1
ATOM 967 C C . GLN A 1 120 ? -0.678 -12.844 -10.656 1 98.44 120 GLN A C 1
ATOM 969 O O . GLN A 1 120 ? -0.499 -12.469 -11.812 1 98.44 120 GLN A O 1
ATOM 974 N N . ILE A 1 121 ? -0.094 -13.867 -10.117 1 97.69 121 ILE A N 1
ATOM 975 C CA . ILE A 1 121 ? 0.536 -14.938 -10.891 1 97.69 121 ILE A CA 1
ATOM 976 C C . ILE A 1 121 ? -0.301 -16.203 -10.789 1 97.69 121 ILE A C 1
ATOM 978 O O . ILE A 1 121 ? -0.854 -16.516 -9.734 1 97.69 121 ILE A O 1
ATOM 982 N N . PHE A 1 122 ? -0.442 -16.828 -11.891 1 95.31 122 PHE A N 1
ATOM 983 C CA . PHE A 1 122 ? -1.196 -18.078 -11.891 1 95.31 122 PHE A CA 1
ATOM 984 C C . PHE A 1 122 ? -0.619 -19.062 -12.898 1 95.31 122 PHE A C 1
ATOM 986 O O . PHE A 1 122 ? 0.151 -18.688 -13.781 1 95.31 122 PHE A O 1
ATOM 993 N N . GLN A 1 123 ? -0.967 -20.266 -12.688 1 92.81 123 GLN A N 1
ATOM 994 C CA . GLN A 1 123 ? -0.527 -21.328 -13.594 1 92.81 123 GLN A CA 1
ATOM 995 C C . GLN A 1 123 ? -1.566 -21.594 -14.68 1 92.81 123 GLN A C 1
ATOM 997 O O . GLN A 1 123 ? -2.74 -21.812 -14.383 1 92.81 123 GLN A O 1
ATOM 1002 N N . THR A 1 124 ? -1.1 -21.594 -15.93 1 91.75 124 THR A N 1
ATOM 1003 C CA . THR A 1 124 ? -1.989 -21.891 -17.047 1 91.75 124 THR A CA 1
ATOM 1004 C C . THR A 1 124 ? -2.264 -23.375 -17.141 1 91.75 124 THR A C 1
ATOM 1006 O O . THR A 1 124 ? -1.618 -24.188 -16.469 1 91.75 124 THR A O 1
ATOM 1009 N N . THR A 1 125 ? -3.234 -23.688 -18.031 1 88.62 125 THR A N 1
ATOM 1010 C CA . THR A 1 125 ? -3.561 -25.078 -18.25 1 88.62 125 THR A CA 1
ATOM 1011 C C . THR A 1 125 ? -2.365 -25.828 -18.844 1 88.62 125 THR A C 1
ATOM 1013 O O . THR A 1 125 ? -2.252 -27.047 -18.688 1 88.62 125 THR A O 1
ATOM 1016 N N . LEU A 1 126 ? -1.45 -25.141 -19.469 1 89.69 126 LEU A N 1
ATOM 1017 C CA . LEU A 1 126 ? -0.269 -25.734 -20.078 1 89.69 126 LEU A CA 1
ATOM 1018 C C . LEU A 1 126 ? 0.867 -25.859 -19.078 1 89.69 126 LEU A C 1
ATOM 1020 O O . LEU A 1 126 ? 1.942 -26.359 -19.406 1 89.69 126 LEU A O 1
ATOM 1024 N N . GLY A 1 127 ? 0.688 -25.375 -17.891 1 88.38 127 GLY A N 1
ATOM 1025 C CA . GLY A 1 127 ? 1.665 -25.547 -16.828 1 88.38 127 GLY A CA 1
ATOM 1026 C C . GLY A 1 127 ? 2.57 -24.344 -16.641 1 88.38 127 GLY A C 1
ATOM 1027 O O . GLY A 1 127 ? 3.387 -24.297 -15.719 1 88.38 127 GLY A O 1
ATOM 1028 N N . ASN A 1 128 ? 2.385 -23.328 -17.516 1 92.31 128 ASN A N 1
ATOM 1029 C CA . ASN A 1 128 ? 3.193 -22.109 -17.422 1 92.31 128 ASN A C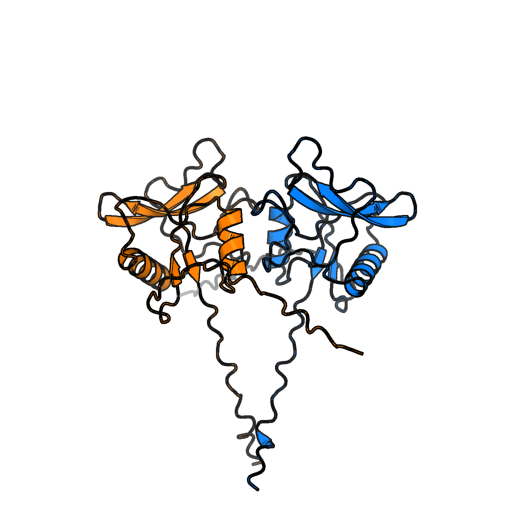A 1
ATOM 1030 C C . ASN A 1 128 ? 2.631 -21.141 -16.391 1 92.31 128 ASN A C 1
ATOM 1032 O O . ASN A 1 128 ? 1.417 -21.094 -16.172 1 92.31 128 ASN A O 1
ATOM 1036 N N . PHE A 1 129 ? 3.555 -20.438 -15.758 1 95.31 129 PHE A N 1
ATOM 1037 C CA . PHE A 1 129 ? 3.111 -19.375 -14.852 1 95.31 129 PHE A CA 1
ATOM 1038 C C . PHE A 1 129 ? 3.127 -18.031 -15.547 1 95.31 129 PHE A C 1
ATOM 1040 O O . PHE A 1 129 ? 4.141 -17.641 -16.141 1 95.31 129 PHE A O 1
ATOM 1047 N N . VAL A 1 130 ? 1.994 -17.297 -15.461 1 97.56 130 VAL A N 1
ATOM 1048 C CA . VAL A 1 130 ? 1.883 -15.984 -16.078 1 97.56 130 VAL A CA 1
ATOM 1049 C C . VAL A 1 130 ? 1.16 -15.031 -15.141 1 97.56 130 VAL A C 1
ATOM 1051 O O . VAL A 1 130 ? 0.633 -15.445 -14.102 1 97.56 130 VAL A O 1
ATOM 1054 N N . TRP A 1 131 ? 1.249 -13.719 -15.469 1 98.62 131 TRP A N 1
ATOM 1055 C CA . TRP A 1 131 ? 0.584 -12.703 -14.672 1 98.62 131 TRP A CA 1
ATOM 1056 C C . TRP A 1 131 ? -0.756 -12.312 -15.281 1 98.62 131 TRP A C 1
ATOM 1058 O O . TRP A 1 131 ? -0.947 -12.43 -16.5 1 98.62 131 TRP A O 1
ATOM 1068 N N . ASN A 1 132 ? -1.665 -11.844 -14.469 1 98.12 132 ASN A N 1
ATOM 1069 C CA . ASN A 1 132 ? -2.961 -11.305 -14.867 1 98.12 132 ASN A CA 1
ATOM 1070 C C . ASN A 1 132 ? -3.453 -10.242 -13.891 1 98.12 132 ASN A C 1
ATOM 1072 O O . ASN A 1 132 ? -3.102 -10.266 -12.711 1 98.12 132 ASN A O 1
ATOM 1076 N N . ASP A 1 133 ? -4.211 -9.305 -14.453 1 98.06 133 ASP A N 1
ATOM 1077 C CA . ASP A 1 133 ? -4.863 -8.344 -13.57 1 98.06 133 ASP A CA 1
ATOM 1078 C C . ASP A 1 133 ? -6.215 -8.867 -13.086 1 98.06 133 ASP A C 1
ATOM 1080 O O . ASP A 1 133 ? -6.934 -9.531 -13.844 1 98.06 133 ASP A O 1
ATOM 1084 N N . VAL A 1 134 ? -6.527 -8.57 -11.844 1 98.06 134 VAL A N 1
ATOM 1085 C CA . VAL A 1 134 ? -7.773 -8.977 -11.203 1 98.06 134 VAL A CA 1
ATOM 1086 C C . VAL A 1 134 ? -8.305 -7.84 -10.336 1 98.06 134 VAL A C 1
ATOM 1088 O O . VAL A 1 134 ? -7.566 -6.914 -9.992 1 98.06 134 VAL A O 1
ATOM 1091 N N . PRO A 1 135 ? -9.648 -7.867 -10.023 1 98.12 135 PRO A 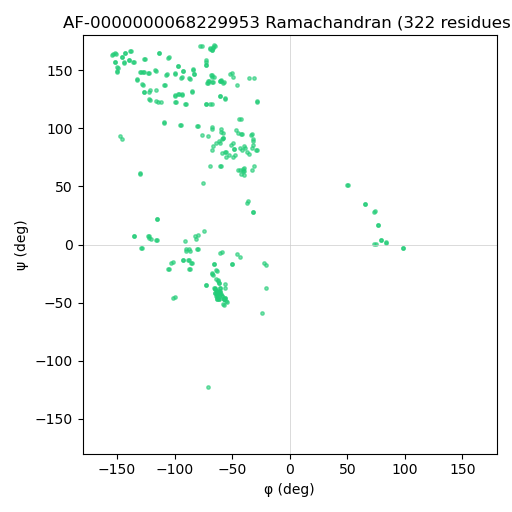N 1
ATOM 1092 C CA . PRO A 1 135 ? -10.125 -6.914 -9.023 1 98.12 135 PRO A CA 1
ATOM 1093 C C . PRO A 1 135 ? -9.438 -7.086 -7.668 1 98.12 135 PRO A C 1
ATOM 1095 O O . PRO A 1 135 ? -9.227 -8.219 -7.219 1 98.12 135 PRO A O 1
ATOM 1098 N N . CYS A 1 136 ? -9.148 -5.98 -7.004 1 98.19 136 CYS A N 1
ATOM 1099 C CA . CYS A 1 136 ? -8.406 -6.027 -5.746 1 98.19 136 CYS A CA 1
ATOM 1100 C C . CYS A 1 136 ? -9.219 -6.727 -4.664 1 98.19 136 CYS A C 1
ATOM 1102 O O . CYS A 1 136 ? -8.656 -7.199 -3.672 1 98.19 136 CYS A O 1
ATOM 1104 N N . GLU A 1 137 ? -10.453 -6.852 -4.875 1 97.31 137 GLU A N 1
ATOM 1105 C CA . GLU A 1 137 ? -11.336 -7.457 -3.881 1 97.31 137 GLU A CA 1
ATOM 1106 C C . GLU A 1 137 ? -11.398 -8.969 -4.047 1 97.31 137 GLU A C 1
ATOM 1108 O O . GLU A 1 137 ? -11.938 -9.672 -3.189 1 97.31 137 GLU A O 1
ATOM 1113 N N . HIS A 1 138 ? -10.891 -9.438 -5.207 1 97.06 138 HIS A N 1
ATOM 1114 C CA . HIS A 1 138 ? -10.852 -10.883 -5.395 1 97.06 138 HIS A CA 1
ATOM 1115 C C . HIS A 1 138 ? -10 -11.555 -4.32 1 97.06 138 HIS A C 1
ATOM 1117 O O . HIS A 1 138 ? -8.938 -11.055 -3.961 1 97.06 138 HIS A O 1
ATOM 1123 N N . LYS A 1 139 ? -10.477 -12.703 -3.863 1 96.75 139 LYS A N 1
ATOM 1124 C CA . LYS A 1 139 ? -9.719 -13.414 -2.844 1 96.75 139 LYS A CA 1
ATOM 1125 C C . LYS A 1 139 ? -8.734 -14.398 -3.477 1 96.75 139 LYS A C 1
ATOM 1127 O O . LYS A 1 139 ? -9.141 -15.297 -4.219 1 96.75 139 LYS A O 1
ATOM 1132 N N . LEU A 1 140 ? -7.492 -14.211 -3.189 1 96.44 140 LEU A N 1
ATOM 1133 C CA . LEU A 1 140 ? -6.422 -15.07 -3.678 1 96.44 140 LEU A CA 1
ATOM 1134 C C . LEU A 1 140 ? -5.438 -15.398 -2.561 1 96.44 140 LEU A C 1
ATOM 1136 O O . LEU A 1 140 ? -5.379 -14.695 -1.549 1 96.44 140 LEU A O 1
ATOM 1140 N N . ARG A 1 141 ? -4.762 -16.469 -2.748 1 95.69 141 ARG A N 1
ATOM 1141 C CA . ARG A 1 141 ? -3.551 -16.656 -1.956 1 95.69 141 ARG A CA 1
ATOM 1142 C C . ARG A 1 141 ? -2.496 -15.617 -2.311 1 95.69 141 ARG A C 1
ATOM 1144 O O . ARG A 1 141 ? -2.693 -14.812 -3.225 1 95.69 141 ARG A O 1
ATOM 1151 N N . PHE A 1 142 ? -1.382 -15.586 -1.495 1 96.69 142 PHE A N 1
ATOM 1152 C CA . PHE A 1 142 ? -0.431 -14.508 -1.729 1 96.69 142 PHE A CA 1
ATOM 1153 C C . PHE A 1 142 ? 0.977 -14.93 -1.324 1 96.69 142 PHE A C 1
ATOM 1155 O O . PHE A 1 142 ? 1.157 -15.945 -0.649 1 96.69 142 PHE A O 1
ATOM 1162 N N . ILE A 1 143 ? 1.897 -14.148 -1.8 1 96.81 143 ILE A N 1
ATOM 1163 C CA . ILE A 1 143 ? 3.305 -14.492 -1.621 1 96.81 143 ILE A CA 1
ATOM 1164 C C . ILE A 1 143 ? 4.02 -13.352 -0.897 1 96.81 143 ILE A C 1
ATOM 1166 O O . ILE A 1 143 ? 3.955 -12.195 -1.325 1 96.81 143 ILE A O 1
ATOM 1170 N N . CYS A 1 144 ? 4.672 -13.672 0.193 1 97.88 144 CYS A N 1
ATOM 1171 C CA . CYS A 1 144 ? 5.562 -12.758 0.895 1 97.88 144 CYS A CA 1
ATOM 1172 C C . CYS A 1 144 ? 7.023 -13.125 0.658 1 97.88 144 CYS A C 1
ATOM 1174 O O . CYS A 1 144 ? 7.324 -14.242 0.236 1 97.88 144 CYS A O 1
ATOM 1176 N N . GLN A 1 145 ? 7.883 -12.125 0.905 1 96.81 145 GLN A N 1
ATOM 1177 C CA . GLN A 1 145 ? 9.305 -12.391 0.734 1 96.81 145 GLN A CA 1
ATOM 1178 C C . GLN A 1 145 ? 10.109 -11.883 1.935 1 96.81 145 GLN A C 1
ATOM 1180 O O . GLN A 1 145 ? 9.805 -10.828 2.486 1 96.81 145 GLN A O 1
ATOM 1185 N N . HIS A 1 146 ? 11.125 -12.68 2.275 1 92.69 146 HIS A N 1
ATOM 1186 C CA . HIS A 1 146 ? 12.039 -12.281 3.338 1 92.69 146 HIS A CA 1
ATOM 1187 C C . HIS A 1 146 ? 12.945 -11.133 2.891 1 92.69 146 HIS A C 1
ATOM 1189 O O . HIS A 1 146 ? 13.391 -11.102 1.741 1 92.69 146 HIS A O 1
ATOM 1195 N N . LYS A 1 147 ? 13.156 -10.164 3.812 1 75.31 147 LYS A N 1
ATOM 1196 C CA . LYS A 1 147 ? 14.078 -9.07 3.551 1 75.31 147 LYS A CA 1
ATOM 1197 C C . LYS A 1 147 ? 15.523 -9.57 3.486 1 75.31 147 LYS A C 1
ATOM 1199 O O . LYS A 1 147 ? 15.922 -10.43 4.277 1 75.31 147 LYS A O 1
ATOM 1204 N N . ILE A 1 148 ? 16.203 -9.352 2.316 1 61.28 148 ILE A N 1
ATOM 1205 C CA . ILE A 1 148 ? 17.625 -9.719 2.33 1 61.28 148 ILE A CA 1
ATOM 1206 C C . ILE A 1 148 ? 18.375 -8.797 3.281 1 61.28 148 ILE A C 1
ATOM 1208 O O . ILE A 1 148 ? 18.328 -7.574 3.154 1 61.28 148 ILE A O 1
ATOM 1212 N N . GLN A 1 149 ? 18.359 -9.125 4.441 1 52.88 149 GL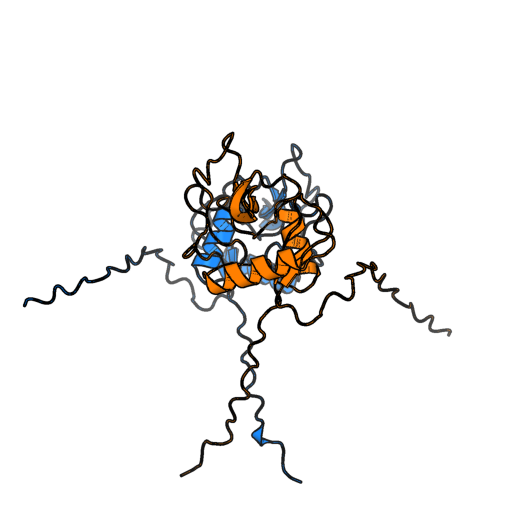N A N 1
ATOM 1213 C CA . GLN A 1 149 ? 19.219 -8.328 5.309 1 52.88 149 GLN A CA 1
ATOM 1214 C C . GLN A 1 149 ? 20.656 -8.32 4.801 1 52.88 149 GLN A C 1
ATOM 1216 O O . GLN A 1 149 ? 21.234 -9.375 4.535 1 52.88 149 GLN A O 1
ATOM 1221 N N . ILE A 1 150 ? 20.844 -7.539 3.732 1 48.28 150 ILE A N 1
ATOM 1222 C CA . ILE A 1 150 ? 22.281 -7.488 3.412 1 48.28 150 ILE A CA 1
ATOM 1223 C C . ILE A 1 150 ? 23.094 -7.34 4.695 1 48.28 150 ILE A C 1
ATOM 1225 O O . ILE A 1 150 ? 22.844 -6.418 5.484 1 48.28 150 ILE A O 1
ATOM 1229 N N . PRO A 1 151 ? 23.672 -8.32 4.965 1 43 151 PRO A N 1
ATOM 1230 C CA . PRO A 1 151 ? 24.578 -8.18 6.105 1 43 151 PRO A CA 1
ATOM 1231 C C . PRO A 1 151 ? 25.359 -6.867 6.07 1 43 151 PRO A C 1
ATOM 1233 O O . PRO A 1 151 ? 25.719 -6.379 4.992 1 43 151 PRO A O 1
ATOM 1236 N N . ILE A 1 152 ? 24.875 -5.855 6.746 1 40.31 152 ILE A N 1
ATOM 1237 C CA . ILE A 1 152 ? 25.812 -4.75 6.891 1 40.31 152 ILE A CA 1
ATOM 1238 C C . ILE A 1 152 ? 27.25 -5.289 6.883 1 40.31 152 ILE A C 1
ATOM 1240 O O . ILE A 1 152 ? 27.609 -6.102 7.734 1 40.31 152 ILE A O 1
ATOM 1244 N N . ASP A 1 153 ? 27.719 -5.512 5.766 1 36.16 153 ASP A N 1
ATOM 1245 C CA . ASP A 1 153 ? 29.156 -5.758 5.793 1 36.16 153 ASP A CA 1
ATOM 1246 C C . ASP A 1 153 ? 29.828 -4.945 6.895 1 36.16 153 ASP A C 1
ATOM 1248 O O . ASP A 1 153 ? 29.594 -3.738 7.012 1 36.16 153 ASP A O 1
ATOM 1252 N N . THR A 1 154 ? 30.016 -5.5 8 1 38.06 154 THR A N 1
ATOM 1253 C CA . THR A 1 154 ? 30.984 -4.91 8.914 1 38.06 154 THR A CA 1
ATOM 1254 C C . THR A 1 154 ? 32.125 -4.258 8.148 1 38.06 154 THR A C 1
ATOM 1256 O O . THR A 1 154 ? 32.906 -4.941 7.496 1 38.06 154 THR A O 1
ATOM 1259 N N . PHE A 1 155 ? 31.875 -3.242 7.391 1 34.69 155 PHE A N 1
ATOM 1260 C CA . PHE A 1 155 ? 33.094 -2.518 7.012 1 34.69 155 PHE A CA 1
ATOM 1261 C C . PHE A 1 155 ? 34.125 -2.605 8.109 1 34.69 155 PHE A C 1
ATOM 1263 O O . PHE A 1 155 ? 33.875 -2.215 9.25 1 34.69 155 PHE A O 1
ATOM 1270 N N . ASP A 1 156 ? 34.938 -3.607 8 1 35.41 156 ASP A N 1
ATOM 1271 C CA . ASP A 1 156 ? 36.156 -3.713 8.766 1 35.41 156 ASP A CA 1
ATOM 1272 C C . ASP A 1 156 ? 36.906 -2.385 8.766 1 35.41 156 ASP A C 1
ATOM 1274 O O . ASP A 1 156 ? 37.531 -2.006 7.762 1 35.41 156 ASP A O 1
ATOM 1278 N N . VAL A 1 157 ? 36.375 -1.307 9.336 1 35.09 157 VAL A N 1
ATOM 1279 C CA . VAL A 1 157 ? 37.094 -0.054 9.57 1 35.09 157 VAL A CA 1
ATOM 1280 C C . VAL A 1 157 ? 38.5 -0.345 10.117 1 35.09 157 VAL A C 1
ATOM 1282 O O . VAL A 1 157 ? 39.25 0.578 10.414 1 35.09 157 VAL A O 1
ATOM 1285 N N . ASN A 1 158 ? 38.75 -1.567 10.477 1 33.94 158 ASN A N 1
ATOM 1286 C CA . ASN A 1 158 ? 40.094 -1.745 10.984 1 33.94 158 ASN A CA 1
ATOM 1287 C C . ASN A 1 158 ? 41.125 -1.542 9.883 1 33.94 158 ASN A C 1
ATOM 1289 O O . ASN A 1 158 ? 42.344 -1.501 10.156 1 33.94 158 ASN A O 1
ATOM 1293 N N . ARG A 1 159 ? 40.75 -1.772 8.586 1 30.22 159 ARG A N 1
ATOM 1294 C CA . ARG A 1 159 ? 41.938 -1.763 7.727 1 30.22 159 ARG A CA 1
ATOM 1295 C C . ARG A 1 159 ? 42.344 -0.337 7.367 1 30.22 159 ARG A C 1
ATOM 1297 O O . ARG A 1 159 ? 42.25 0.064 6.203 1 30.22 159 ARG A O 1
ATOM 1304 N N . VAL A 1 160 ? 41.719 0.746 7.891 1 30 160 VAL A N 1
ATOM 1305 C CA . VAL A 1 160 ? 42.5 1.956 7.652 1 30 160 VAL A CA 1
ATOM 1306 C C . VAL A 1 160 ? 43.875 1.815 8.289 1 30 160 VAL A C 1
ATOM 1308 O O . VAL A 1 160 ? 44 1.772 9.516 1 30 160 VAL A O 1
ATOM 1311 N N . SER A 1 161 ? 44.625 0.922 7.73 1 27.25 161 SER A N 1
ATOM 1312 C CA . SER A 1 161 ? 46.062 0.915 7.996 1 27.25 161 SER A CA 1
ATOM 1313 C C . SER A 1 161 ? 46.656 2.322 7.918 1 27.25 161 SER A C 1
ATOM 1315 O O . SER A 1 161 ? 46.469 3.025 6.926 1 27.25 161 SER A O 1
ATOM 1317 N N . ILE A 1 162 ? 46.781 2.938 8.992 1 28.25 162 ILE A N 1
ATOM 1318 C CA . ILE A 1 162 ? 47.781 3.98 9.211 1 28.25 162 ILE A CA 1
ATOM 1319 C C . ILE A 1 162 ? 49.094 3.588 8.547 1 28.25 162 ILE A C 1
ATOM 1321 O O . ILE A 1 162 ? 49.719 2.59 8.914 1 28.25 162 ILE A O 1
ATOM 1325 N N . LEU A 1 163 ? 49.031 3.535 7.137 1 24.14 163 LEU A N 1
ATOM 1326 C CA . LEU A 1 163 ? 50.375 3.744 6.574 1 24.14 163 LEU A CA 1
ATOM 1327 C C . LEU A 1 163 ? 50.812 5.188 6.762 1 24.14 163 LEU A C 1
ATOM 1329 O O . LEU A 1 163 ? 50 6.109 6.699 1 24.14 163 LEU A O 1
ATOM 1333 N N . MET B 1 1 ? 34.219 5.383 -37.969 1 30.64 1 MET B N 1
ATOM 1334 C CA . MET B 1 1 ? 33.219 4.645 -37.188 1 30.64 1 MET B CA 1
ATOM 1335 C C . MET B 1 1 ? 32.75 5.453 -35.969 1 30.64 1 MET B C 1
ATOM 1337 O O . MET B 1 1 ? 33.531 5.684 -35.031 1 30.64 1 MET B O 1
ATOM 1341 N N . ASN B 1 2 ? 31.812 6.469 -36.062 1 31.36 2 ASN B N 1
ATOM 1342 C CA . ASN B 1 2 ? 31.344 7.578 -35.25 1 31.36 2 ASN B CA 1
ATOM 1343 C C . ASN B 1 2 ? 30.438 7.094 -34.125 1 31.36 2 ASN B C 1
ATOM 1345 O O . ASN B 1 2 ? 29.406 6.461 -34.375 1 31.36 2 ASN B O 1
ATOM 1349 N N . ALA B 1 3 ? 30.906 6.832 -32.906 1 29.42 3 ALA B N 1
ATOM 1350 C CA . ALA B 1 3 ? 30.234 6.465 -31.672 1 29.42 3 ALA B CA 1
ATOM 1351 C C . ALA B 1 3 ? 29.219 7.535 -31.25 1 29.42 3 ALA B C 1
ATOM 1353 O O . ALA B 1 3 ? 29.609 8.672 -30.953 1 29.42 3 ALA B O 1
ATOM 1354 N N . LYS B 1 4 ? 28.047 7.645 -31.797 1 38 4 LYS B N 1
ATOM 1355 C CA . LYS B 1 4 ? 27.016 8.539 -31.281 1 38 4 LYS B CA 1
ATOM 1356 C C . LYS B 1 4 ? 26.656 8.188 -29.844 1 38 4 LYS B C 1
ATOM 1358 O O . LYS B 1 4 ? 26.234 7.062 -29.562 1 38 4 LYS B O 1
ATOM 1363 N N . ILE B 1 5 ? 27.156 8.852 -28.844 1 32.06 5 ILE B N 1
ATOM 1364 C CA . ILE B 1 5 ? 26.781 8.75 -27.438 1 32.06 5 ILE B CA 1
ATOM 1365 C C . ILE B 1 5 ? 25.297 9.109 -27.266 1 32.06 5 ILE B C 1
ATOM 1367 O O . ILE B 1 5 ? 24.875 10.195 -27.656 1 32.06 5 ILE B O 1
ATOM 1371 N N . ALA B 1 6 ? 24.422 8.219 -27.219 1 34.47 6 ALA B N 1
ATOM 1372 C CA . ALA B 1 6 ? 23.016 8.469 -26.891 1 34.47 6 ALA B CA 1
ATOM 1373 C C . ALA B 1 6 ? 22.891 9.109 -25.5 1 34.47 6 ALA B C 1
ATOM 1375 O O . ALA B 1 6 ? 23.266 8.5 -24.5 1 34.47 6 ALA B O 1
ATOM 1376 N N . PHE B 1 7 ? 22.906 10.461 -25.422 1 31.41 7 PHE B N 1
ATOM 1377 C CA . PHE B 1 7 ? 22.609 11.156 -24.172 1 31.41 7 PHE B CA 1
ATOM 1378 C C . PHE B 1 7 ? 21.203 10.852 -23.688 1 31.41 7 PHE B C 1
ATOM 1380 O O . PHE B 1 7 ? 20.219 11.117 -24.406 1 31.41 7 PHE B O 1
ATOM 1387 N N . LEU B 1 8 ? 21.047 9.844 -22.938 1 30.2 8 LEU B N 1
ATOM 1388 C CA . LEU B 1 8 ? 19.812 9.602 -22.203 1 30.2 8 LEU B CA 1
ATOM 1389 C C . LEU B 1 8 ? 19.375 10.859 -21.453 1 30.2 8 LEU B C 1
ATOM 1391 O O . LEU B 1 8 ? 20.078 11.312 -20.547 1 30.2 8 LEU B O 1
ATOM 1395 N N . PHE B 1 9 ? 18.641 11.734 -22.031 1 29.27 9 PHE B N 1
ATOM 1396 C CA . PHE B 1 9 ? 17.984 12.852 -21.375 1 29.27 9 PHE B CA 1
ATOM 1397 C C . PHE B 1 9 ? 17.078 12.367 -20.25 1 29.27 9 PHE B C 1
ATOM 1399 O O . PHE B 1 9 ? 16.047 11.742 -20.5 1 29.27 9 PHE B O 1
ATOM 1406 N N . ILE B 1 10 ? 17.641 12.055 -19.109 1 32.25 10 ILE B N 1
ATOM 1407 C CA . ILE B 1 10 ? 16.812 11.961 -17.922 1 32.25 10 ILE B CA 1
ATOM 1408 C C . ILE B 1 10 ? 15.898 13.18 -17.828 1 32.25 10 ILE B C 1
ATOM 1410 O O . ILE B 1 10 ? 16.375 14.312 -17.703 1 32.25 10 ILE B O 1
ATOM 1414 N N . LEU B 1 11 ? 14.914 13.234 -18.531 1 32.34 11 LEU B N 1
ATOM 1415 C CA . LEU B 1 11 ? 13.891 14.25 -18.297 1 32.34 11 LEU B CA 1
ATOM 1416 C C . LEU B 1 11 ? 13.664 14.469 -16.812 1 32.34 11 LEU B C 1
ATOM 1418 O O . LEU B 1 11 ? 13.242 13.547 -16.109 1 32.34 11 LEU B O 1
ATOM 1422 N N . SER B 1 12 ? 14.492 15.289 -16.141 1 32.75 12 SER B N 1
ATOM 1423 C CA . SER B 1 12 ? 14.172 15.914 -14.867 1 32.75 12 SER B CA 1
ATOM 1424 C C . SER B 1 12 ? 12.719 16.391 -14.828 1 32.75 12 SER B C 1
ATOM 1426 O O . SER B 1 12 ? 12.359 17.344 -15.539 1 32.75 12 SER B O 1
ATOM 1428 N N . LEU B 1 13 ? 11.805 15.562 -14.984 1 34.91 13 LEU B N 1
ATOM 1429 C CA . LEU B 1 13 ? 10.539 16.125 -14.539 1 34.91 13 LEU B CA 1
ATOM 1430 C C . LEU B 1 13 ? 10.75 17.094 -13.375 1 34.91 13 LEU B C 1
ATOM 1432 O O . LEU B 1 13 ? 11.273 16.703 -12.328 1 34.91 13 LEU B O 1
ATOM 1436 N N . GLY B 1 14 ? 11.039 18.328 -13.664 1 35 14 GLY B N 1
ATOM 1437 C CA . GLY B 1 14 ? 11.125 19.5 -12.82 1 35 14 GLY B CA 1
ATOM 1438 C C . GLY B 1 14 ? 10.078 19.531 -11.719 1 35 14 GLY B C 1
ATOM 1439 O O . GLY B 1 14 ? 9.031 20.156 -11.867 1 35 14 GLY B O 1
ATOM 1440 N N . LEU B 1 15 ? 9.688 18.391 -11.117 1 37.19 15 LEU B N 1
ATOM 1441 C CA . LEU B 1 15 ? 9.031 18.734 -9.859 1 37.19 15 LEU B CA 1
ATOM 1442 C C . LEU B 1 15 ? 9.812 19.812 -9.117 1 37.19 15 LEU B C 1
ATOM 1444 O O . LEU B 1 15 ? 10.969 19.609 -8.75 1 37.19 15 LEU B O 1
ATOM 1448 N N . GLN B 1 16 ? 9.594 20.984 -9.484 1 34.69 16 GLN B N 1
ATOM 1449 C CA . GLN B 1 16 ? 10.023 22.094 -8.633 1 34.69 16 GLN B CA 1
ATOM 1450 C C . GLN B 1 16 ? 9.766 21.797 -7.16 1 34.69 16 GLN B C 1
ATOM 1452 O O . GLN B 1 16 ? 8.617 21.766 -6.719 1 34.69 16 GLN B O 1
ATOM 1457 N N . ILE B 1 17 ? 10.367 20.797 -6.547 1 38.12 17 ILE B N 1
ATOM 1458 C CA . ILE B 1 17 ? 10.438 20.859 -5.09 1 38.12 17 ILE B CA 1
ATOM 1459 C C . ILE B 1 17 ? 10.93 22.234 -4.656 1 38.12 17 ILE B C 1
ATOM 1461 O O . ILE B 1 17 ? 12.031 22.656 -5.02 1 38.12 17 ILE B O 1
ATOM 1465 N N . SER B 1 18 ? 10.07 23.141 -4.613 1 36.09 18 SER B N 1
ATOM 1466 C CA . SER B 1 18 ? 10.531 24.375 -3.984 1 36.09 18 SER B CA 1
ATOM 1467 C C . SER B 1 18 ? 11.609 24.094 -2.945 1 36.09 18 SER B C 1
ATOM 1469 O O . SER B 1 18 ? 11.586 23.047 -2.283 1 36.09 18 SER B O 1
ATOM 1471 N N . SER B 1 19 ? 12.742 24.672 -3.086 1 36.97 19 SER B N 1
ATOM 1472 C CA . SER B 1 19 ? 13.805 24.75 -2.094 1 36.97 19 SER B CA 1
ATOM 1473 C C . SER B 1 19 ? 13.242 24.797 -0.677 1 36.97 19 SER B C 1
ATOM 1475 O O . SER B 1 19 ? 13.141 25.859 -0.079 1 36.97 19 SER B O 1
ATOM 1477 N N . GLN B 1 20 ? 12.023 24.188 -0.474 1 40.53 20 GLN B N 1
ATOM 1478 C CA . GLN B 1 20 ? 11.664 24.203 0.939 1 40.53 20 GLN B CA 1
ATOM 1479 C C . GLN B 1 20 ? 12.812 23.688 1.804 1 40.53 20 GLN B C 1
ATOM 1481 O O . GLN B 1 20 ? 13.656 22.922 1.334 1 40.53 20 GLN B O 1
ATOM 1486 N N . ASN B 1 21 ? 13.008 24.156 3.006 1 40.34 21 ASN B N 1
ATOM 1487 C CA . ASN B 1 21 ? 13.984 23.844 4.039 1 40.34 21 ASN B CA 1
ATOM 1488 C C . ASN B 1 21 ? 14.312 22.359 4.078 1 40.34 21 ASN B C 1
ATOM 1490 O O . ASN B 1 21 ? 13.453 21.547 4.426 1 40.34 21 ASN B O 1
ATOM 1494 N N . THR B 1 22 ? 15.172 21.781 3.193 1 48.41 22 THR B N 1
ATOM 1495 C CA . THR B 1 22 ? 15.852 20.5 3.078 1 48.41 22 THR B CA 1
ATOM 1496 C C . THR B 1 22 ? 15.969 19.828 4.441 1 48.41 22 THR B C 1
ATOM 1498 O O . THR B 1 22 ? 16.234 18.625 4.523 1 48.41 22 THR B O 1
ATOM 1501 N N . SER B 1 23 ? 15.758 20.625 5.465 1 54.66 23 SER B N 1
ATOM 1502 C CA . SER B 1 23 ? 16.062 20.078 6.781 1 54.66 23 SER B CA 1
ATOM 1503 C C . SER B 1 23 ? 14.852 19.391 7.398 1 54.66 23 SER B C 1
ATOM 1505 O O . SER B 1 23 ? 14.961 18.719 8.422 1 54.66 23 SER B O 1
ATOM 1507 N N . SER B 1 24 ? 13.672 19.531 6.648 1 73.75 24 SER B N 1
ATOM 1508 C CA . SER B 1 24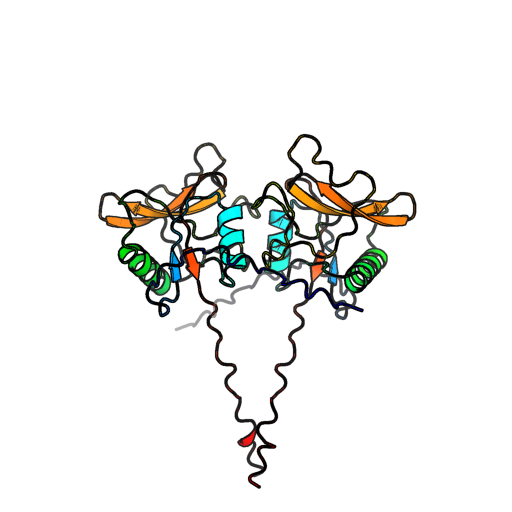 ? 12.492 19.047 7.363 1 73.75 24 SER B CA 1
ATOM 1509 C C . SER B 1 24 ? 12.32 17.547 7.188 1 73.75 24 SER B C 1
ATOM 1511 O O . SER B 1 24 ? 12.633 17 6.125 1 73.75 24 SER B O 1
ATOM 1513 N N . LYS B 1 25 ? 12.125 16.906 8.227 1 90.19 25 LYS B N 1
ATOM 1514 C CA . LYS B 1 25 ? 11.789 15.492 8.32 1 90.19 25 LYS B CA 1
ATOM 1515 C C . LYS B 1 25 ? 10.625 15.148 7.395 1 90.19 25 LYS B C 1
ATOM 1517 O O . LYS B 1 25 ? 10.508 14.008 6.934 1 90.19 25 LYS B O 1
ATOM 1522 N N . TYR B 1 26 ? 9.844 16.312 6.926 1 95.38 26 TYR B N 1
ATOM 1523 C CA . TYR B 1 26 ? 8.617 16.047 6.172 1 95.38 26 TYR B CA 1
ATOM 1524 C C . TYR B 1 26 ? 8.602 16.859 4.879 1 95.38 26 TYR B C 1
ATOM 1526 O O . TYR B 1 26 ? 9.141 17.953 4.816 1 95.38 26 TYR B O 1
ATOM 1534 N N . LEU B 1 27 ? 7.973 16.297 3.852 1 93.81 27 LEU B N 1
ATOM 1535 C CA . LEU B 1 27 ? 7.621 16.984 2.609 1 93.81 27 LEU B CA 1
ATOM 1536 C C . LEU B 1 27 ? 6.109 17.078 2.451 1 93.81 27 LEU B C 1
ATOM 1538 O O . LEU B 1 27 ? 5.41 16.047 2.494 1 93.81 27 LEU B O 1
ATOM 1542 N N . ILE B 1 28 ? 5.621 18.266 2.311 1 93.44 28 ILE B N 1
ATOM 1543 C CA . ILE B 1 28 ? 4.203 18.5 2.082 1 93.44 28 ILE B CA 1
ATOM 1544 C C . ILE B 1 28 ? 3.951 18.75 0.595 1 93.44 28 ILE B C 1
ATOM 1546 O O . ILE B 1 28 ? 4.57 19.625 -0.014 1 93.44 28 ILE B O 1
ATOM 1550 N N . SER B 1 29 ? 3.043 18.016 0.074 1 93.31 29 SER B N 1
ATOM 1551 C CA . SER B 1 29 ? 2.799 18.125 -1.36 1 93.31 29 SER B CA 1
ATOM 1552 C C . SER B 1 29 ? 2.092 19.422 -1.707 1 93.31 29 SER B C 1
ATOM 1554 O O . SER B 1 29 ? 1.365 19.984 -0.882 1 93.31 29 SER B O 1
ATOM 1556 N N . ASN B 1 30 ? 2.225 19.859 -2.973 1 89.31 30 ASN B N 1
ATOM 1557 C CA . ASN B 1 30 ? 1.474 21 -3.49 1 89.31 30 ASN B CA 1
ATOM 1558 C C . ASN B 1 30 ? 0.289 20.547 -4.34 1 89.31 30 ASN B C 1
ATOM 1560 O O . ASN B 1 30 ? -0.61 21.344 -4.629 1 89.31 30 ASN B O 1
ATOM 1564 N N . GLN B 1 31 ? 0.271 19.297 -4.75 1 91.5 31 GLN B N 1
ATOM 1565 C CA . GLN B 1 31 ? -0.792 18.734 -5.582 1 91.5 31 GLN B CA 1
ATOM 1566 C C . GLN B 1 31 ? -1.785 17.938 -4.742 1 91.5 31 GLN B C 1
ATOM 1568 O O . GLN B 1 31 ? -1.409 17.328 -3.74 1 91.5 31 GLN B O 1
ATOM 1573 N N . LYS B 1 32 ? -2.967 17.984 -5.184 1 95.12 32 LYS B N 1
ATOM 1574 C CA . LYS B 1 32 ? -4.012 17.141 -4.621 1 95.12 32 LYS B CA 1
ATOM 1575 C C . LYS B 1 32 ? -4.262 15.914 -5.5 1 95.12 32 LYS B C 1
ATOM 1577 O O . LYS B 1 32 ? -4.531 16.047 -6.695 1 95.12 32 LYS B O 1
ATOM 1582 N N . VAL B 1 33 ? -4.125 14.797 -4.949 1 96.94 33 VAL B N 1
ATOM 1583 C CA . VAL B 1 33 ? -4.312 13.555 -5.699 1 96.94 33 VAL B CA 1
ATOM 1584 C C . VAL B 1 33 ? -4.977 12.508 -4.805 1 96.94 33 VAL B C 1
ATOM 1586 O O . VAL B 1 33 ? -5.039 12.672 -3.586 1 96.94 33 VAL B O 1
ATOM 1589 N N . PRO B 1 34 ? -5.512 11.414 -5.387 1 98.25 34 PRO B N 1
ATOM 1590 C CA . PRO B 1 34 ? -6.098 10.352 -4.566 1 98.25 34 PRO B CA 1
ATOM 1591 C C . PRO B 1 34 ? -5.062 9.617 -3.717 1 98.25 34 PRO B C 1
ATOM 1593 O O . PRO B 1 34 ? -3.857 9.758 -3.949 1 98.25 34 PRO B O 1
ATOM 1596 N N . PHE B 1 35 ? -5.484 8.82 -2.83 1 98.69 35 PHE B N 1
ATOM 1597 C CA . PHE B 1 35 ? -4.703 8.188 -1.773 1 98.69 35 PHE B CA 1
ATOM 1598 C C . PHE B 1 35 ? -3.564 7.363 -2.361 1 98.69 35 PHE B C 1
ATOM 1600 O O . PHE B 1 35 ? -2.404 7.543 -1.987 1 98.69 35 PHE B O 1
ATOM 1607 N N . HIS B 1 36 ? -3.893 6.5 -3.307 1 98.75 36 HIS B N 1
ATOM 1608 C CA . HIS B 1 36 ? -2.877 5.586 -3.816 1 98.75 36 HIS B CA 1
ATOM 1609 C C . HIS B 1 36 ? -1.87 6.316 -4.699 1 98.75 36 HIS B C 1
ATOM 1611 O O . HIS B 1 36 ? -0.69 5.961 -4.73 1 98.75 36 HIS B O 1
ATOM 1617 N N . GLU B 1 37 ? -2.361 7.316 -5.43 1 98.56 37 GLU B N 1
ATOM 1618 C CA . GLU B 1 37 ? -1.411 8.141 -6.172 1 98.56 37 GLU B CA 1
ATOM 1619 C C . GLU B 1 37 ? -0.497 8.914 -5.227 1 98.56 37 GLU B C 1
ATOM 1621 O O . GLU B 1 37 ? 0.701 9.047 -5.488 1 98.56 37 GLU B O 1
ATOM 1626 N N . ALA B 1 38 ? -1.07 9.453 -4.164 1 98.62 38 ALA B N 1
ATOM 1627 C CA . ALA B 1 38 ? -0.275 10.156 -3.158 1 98.62 38 ALA B CA 1
ATOM 1628 C C . ALA B 1 38 ? 0.806 9.242 -2.582 1 98.62 38 ALA B C 1
ATOM 1630 O O . ALA B 1 38 ? 1.966 9.641 -2.463 1 98.62 38 ALA B O 1
ATOM 1631 N N . TYR B 1 39 ? 0.389 8.031 -2.24 1 98.75 39 TYR B N 1
ATOM 1632 C CA . TYR B 1 39 ? 1.321 7.031 -1.726 1 98.75 39 TYR B CA 1
ATOM 1633 C C . TYR B 1 39 ? 2.451 6.781 -2.719 1 98.75 39 TYR B C 1
ATOM 1635 O O . TYR B 1 39 ? 3.625 6.773 -2.344 1 98.75 39 TYR B O 1
ATOM 1643 N N . LEU B 1 40 ? 2.125 6.605 -3.957 1 98.5 40 LEU B N 1
ATOM 1644 C CA . LEU B 1 40 ? 3.082 6.352 -5.031 1 98.5 40 LEU B CA 1
ATOM 1645 C C . LEU B 1 40 ? 4.043 7.527 -5.188 1 98.5 40 LEU B C 1
ATOM 1647 O O . LEU B 1 40 ? 5.246 7.328 -5.383 1 98.5 40 LEU B O 1
ATOM 1651 N N . ARG B 1 41 ? 3.529 8.703 -5.09 1 97.94 41 ARG B N 1
ATOM 1652 C CA . ARG B 1 41 ? 4.371 9.883 -5.254 1 97.94 41 ARG B CA 1
ATOM 1653 C C . ARG B 1 41 ? 5.438 9.953 -4.164 1 97.94 41 ARG B C 1
ATOM 1655 O O . ARG B 1 41 ? 6.59 10.281 -4.438 1 97.94 41 ARG B O 1
ATOM 1662 N N . CYS B 1 42 ? 5.051 9.664 -2.938 1 98.12 42 CYS B N 1
ATOM 1663 C CA . CYS B 1 42 ? 6.062 9.633 -1.89 1 98.12 42 CYS B CA 1
ATOM 1664 C C . CYS B 1 42 ? 7.184 8.664 -2.244 1 98.12 42 CYS B C 1
ATOM 1666 O O . CYS B 1 42 ? 8.367 8.992 -2.119 1 98.12 42 CYS B O 1
ATOM 1668 N N . ARG B 1 43 ? 6.82 7.484 -2.697 1 97.25 43 ARG B N 1
ATOM 1669 C CA . ARG B 1 43 ? 7.812 6.477 -3.059 1 97.25 43 ARG B CA 1
ATOM 1670 C C . ARG B 1 43 ? 8.68 6.953 -4.219 1 97.25 43 ARG B C 1
ATOM 1672 O O . ARG B 1 43 ? 9.891 6.746 -4.219 1 97.25 43 ARG B O 1
ATOM 1679 N N . GLN B 1 44 ? 8.078 7.59 -5.168 1 96.12 44 GLN B N 1
ATOM 1680 C CA . GLN B 1 44 ? 8.797 8.07 -6.344 1 96.12 44 GLN B CA 1
ATOM 1681 C C . GLN B 1 44 ? 9.766 9.188 -5.98 1 96.12 44 GLN B C 1
ATOM 1683 O O . GLN B 1 44 ? 10.789 9.367 -6.645 1 96.12 44 GLN B O 1
ATOM 1688 N N . TYR B 1 45 ? 9.461 9.891 -4.867 1 95.44 45 TYR B N 1
ATOM 1689 C CA . TYR B 1 45 ? 10.352 10.93 -4.371 1 95.44 45 TYR B CA 1
ATOM 1690 C C . TYR B 1 45 ? 11.508 10.328 -3.58 1 95.44 45 TYR B C 1
ATOM 1692 O O . TYR B 1 45 ? 12.414 11.039 -3.145 1 95.44 45 TYR B O 1
ATOM 1700 N N . GLY B 1 46 ? 11.492 9.008 -3.398 1 94.38 46 GLY B N 1
ATOM 1701 C CA . GLY B 1 46 ? 12.492 8.383 -2.553 1 94.38 46 GLY B CA 1
ATOM 1702 C C . GLY B 1 46 ? 12.227 8.57 -1.071 1 94.38 46 GLY B C 1
ATOM 1703 O O . GLY B 1 46 ? 13.133 8.438 -0.25 1 94.38 46 GLY B O 1
ATOM 1704 N N . LEU B 1 47 ? 11 8.945 -0.739 1 96.31 47 LEU B N 1
ATOM 1705 C CA . LEU B 1 47 ? 10.578 9.188 0.636 1 96.31 47 LEU B CA 1
ATOM 1706 C C . LEU B 1 47 ? 9.547 8.156 1.083 1 96.31 47 LEU B C 1
ATOM 1708 O O . LEU B 1 47 ? 9.055 7.375 0.266 1 96.31 47 LEU B O 1
ATOM 1712 N N . ASP B 1 48 ? 9.352 8.102 2.346 1 96.75 48 ASP B N 1
ATOM 1713 C CA . ASP B 1 48 ? 8.305 7.234 2.875 1 96.75 48 ASP B CA 1
ATOM 1714 C C . ASP B 1 48 ? 7 8.008 3.066 1 96.75 48 ASP B C 1
ATOM 1716 O O . ASP B 1 48 ? 7.023 9.203 3.385 1 96.75 48 ASP B O 1
ATOM 1720 N N . PRO B 1 49 ? 5.879 7.285 2.795 1 98.06 49 PRO B N 1
ATOM 1721 C CA . PRO B 1 49 ? 4.641 7.887 3.301 1 98.06 49 PRO B CA 1
ATOM 1722 C C . PRO B 1 49 ? 4.672 8.117 4.812 1 98.06 49 PRO B C 1
ATOM 1724 O O . PRO B 1 49 ? 5.172 7.266 5.555 1 98.06 49 PRO B O 1
ATOM 1727 N N . VAL B 1 50 ? 4.188 9.203 5.281 1 97.94 50 VAL B N 1
ATOM 1728 C CA . VAL B 1 50 ? 4.312 9.562 6.691 1 97.94 50 VAL B CA 1
ATOM 1729 C C . VAL B 1 50 ? 3.514 8.578 7.547 1 97.94 50 VAL B C 1
ATOM 1731 O O . VAL B 1 50 ? 2.463 8.094 7.125 1 97.94 50 VAL B O 1
ATOM 1734 N N . GLU B 1 51 ? 4 8.266 8.703 1 98.12 51 GLU B N 1
ATOM 1735 C CA . GLU B 1 51 ? 3.293 7.609 9.797 1 98.12 51 GLU B CA 1
ATOM 1736 C C . GLU B 1 51 ? 3.406 8.414 11.086 1 98.12 51 GLU B C 1
ATOM 1738 O O . GLU B 1 51 ? 4.5 8.828 11.469 1 98.12 51 GLU B O 1
ATOM 1743 N N . ILE B 1 52 ? 2.301 8.617 11.711 1 98.19 52 ILE B N 1
ATOM 1744 C CA . ILE B 1 52 ? 2.27 9.383 12.953 1 98.19 52 ILE B CA 1
ATOM 1745 C C . ILE B 1 52 ? 1.987 8.445 14.125 1 98.19 52 ILE B C 1
ATOM 1747 O O . ILE B 1 52 ? 0.834 8.094 14.383 1 98.19 52 ILE B O 1
ATOM 1751 N N . THR B 1 53 ? 3.076 8.188 14.891 1 97.75 53 THR B N 1
ATOM 1752 C CA . THR B 1 53 ? 2.93 7.098 15.844 1 97.75 53 THR B CA 1
ATOM 1753 C C . THR B 1 53 ? 3.037 7.617 17.281 1 97.75 53 THR B C 1
ATOM 1755 O O . THR B 1 53 ? 3.068 6.832 18.234 1 97.75 53 THR B O 1
ATOM 1758 N N . SER B 1 54 ? 3.164 8.914 17.422 1 97.69 54 SER B N 1
ATOM 1759 C CA . SER B 1 54 ? 3.256 9.508 18.75 1 97.69 54 SER B CA 1
ATOM 1760 C C . SER B 1 54 ? 2.762 10.953 18.734 1 97.69 54 SER B C 1
ATOM 1762 O O . SER B 1 54 ? 2.619 11.562 17.672 1 97.69 54 SER B O 1
ATOM 1764 N N . GLU B 1 55 ? 2.516 11.406 19.984 1 98 55 GLU B N 1
ATOM 1765 C CA . GLU B 1 55 ? 2.129 12.812 20.125 1 98 55 GLU B CA 1
ATOM 1766 C C . GLU B 1 55 ? 3.227 13.734 19.609 1 98 55 GLU B C 1
ATOM 1768 O O . GLU B 1 55 ? 2.941 14.758 18.984 1 98 55 GLU B O 1
ATOM 1773 N N . GLU B 1 56 ? 4.441 13.352 19.859 1 97 56 GLU B N 1
ATOM 1774 C CA . GLU B 1 56 ? 5.57 14.148 19.391 1 97 56 GLU B CA 1
ATOM 1775 C C . GLU B 1 56 ? 5.582 14.25 17.859 1 97 56 GLU B C 1
ATOM 1777 O O . GLU B 1 56 ? 5.742 15.336 17.312 1 97 56 GLU B O 1
ATOM 1782 N N . GLU B 1 57 ? 5.398 13.148 17.219 1 96.5 57 GLU B N 1
ATOM 1783 C CA . GLU B 1 57 ? 5.371 13.141 15.766 1 96.5 57 GLU B CA 1
ATOM 1784 C C . GLU B 1 57 ? 4.172 13.922 15.234 1 96.5 57 GLU B C 1
ATOM 1786 O O . GLU B 1 57 ? 4.277 14.609 14.211 1 96.5 57 GLU B O 1
ATOM 1791 N N . GLN B 1 58 ? 3.031 13.828 15.898 1 97.81 58 GLN B N 1
ATOM 1792 C CA . GLN B 1 58 ? 1.854 14.617 15.555 1 97.81 58 GLN B CA 1
ATOM 1793 C C . GLN B 1 58 ? 2.178 16.109 15.547 1 97.81 58 GLN B C 1
ATOM 1795 O O . GLN B 1 58 ? 1.865 16.812 14.578 1 97.81 58 GLN B O 1
ATOM 1800 N N . LEU B 1 59 ? 2.797 16.516 16.578 1 97 59 LEU B N 1
ATOM 1801 C CA . LEU B 1 59 ? 3.137 17.938 16.703 1 97 59 LEU B CA 1
ATOM 1802 C C . LEU B 1 59 ? 4.137 18.344 15.625 1 97 59 LEU B C 1
ATOM 1804 O O . LEU B 1 59 ? 4.051 19.453 15.078 1 97 59 LEU B O 1
ATOM 1808 N N . GLU B 1 60 ? 5.059 17.453 15.336 1 95.44 60 GLU B N 1
ATOM 1809 C CA . GLU B 1 60 ? 6.023 17.75 14.281 1 95.44 60 GLU B CA 1
ATOM 1810 C C . GLU B 1 60 ? 5.328 17.906 12.93 1 95.44 60 GLU B C 1
ATOM 1812 O O . GLU B 1 60 ? 5.66 18.812 12.164 1 95.44 60 GLU B O 1
ATOM 1817 N N . VAL B 1 61 ? 4.438 17.031 12.625 1 95.25 61 VAL B N 1
ATOM 1818 C CA . VAL B 1 61 ? 3.701 17.078 11.367 1 95.25 61 VAL B CA 1
ATOM 1819 C C . VAL B 1 61 ? 2.857 18.344 11.305 1 95.25 61 VAL B C 1
ATOM 1821 O O . VAL B 1 61 ? 2.824 19.031 10.281 1 95.25 61 VAL B O 1
ATOM 1824 N N . GLU B 1 62 ? 2.186 18.734 12.406 1 93.69 62 GLU B N 1
ATOM 1825 C CA . GLU B 1 62 ? 1.401 19.969 12.469 1 93.69 62 GLU B CA 1
ATOM 1826 C C . GLU B 1 62 ? 2.268 21.188 12.172 1 93.69 62 GLU B C 1
ATOM 1828 O O . GLU B 1 62 ? 1.859 22.078 11.422 1 93.69 62 GLU B O 1
ATOM 1833 N N . GLU B 1 63 ? 3.4 21.203 12.75 1 92.31 63 GLU B N 1
ATOM 1834 C CA . GLU B 1 63 ? 4.312 22.312 12.523 1 92.31 63 GLU B CA 1
ATOM 1835 C C . GLU B 1 63 ? 4.746 22.391 11.062 1 92.31 63 GLU B C 1
ATOM 1837 O O . GLU B 1 63 ? 4.836 23.469 10.484 1 92.31 63 GLU B O 1
ATOM 1842 N N . ALA B 1 64 ? 5.012 21.266 10.508 1 91.38 64 ALA B N 1
ATOM 1843 C CA . ALA B 1 64 ? 5.387 21.219 9.102 1 91.38 64 ALA B CA 1
ATOM 1844 C C . ALA B 1 64 ? 4.273 21.781 8.219 1 91.38 64 ALA B C 1
ATOM 1846 O O . ALA B 1 64 ? 4.535 22.516 7.258 1 91.38 64 ALA B O 1
ATOM 1847 N N . ILE B 1 65 ? 3.033 21.422 8.516 1 91.56 65 ILE B N 1
ATOM 1848 C CA . ILE B 1 65 ? 1.889 21.906 7.75 1 91.56 65 ILE B CA 1
ATOM 1849 C C . ILE B 1 65 ? 1.771 23.422 7.898 1 91.56 65 ILE B C 1
ATOM 1851 O O . ILE B 1 65 ? 1.561 24.125 6.914 1 91.56 65 ILE B O 1
ATOM 1855 N N . LYS B 1 66 ? 1.921 23.906 9.07 1 88.56 66 LYS B N 1
ATOM 1856 C CA . LYS B 1 66 ? 1.771 25.328 9.352 1 88.56 66 LYS B CA 1
ATOM 1857 C C . LYS B 1 66 ? 2.809 26.156 8.594 1 88.56 66 LYS B C 1
ATOM 1859 O O . LYS B 1 66 ? 2.537 27.297 8.195 1 88.56 66 LYS B O 1
ATOM 1864 N N . HIS B 1 67 ? 3.912 25.578 8.391 1 85.38 67 HIS B N 1
ATOM 1865 C CA . HIS B 1 67 ? 4.992 26.312 7.734 1 85.38 67 HIS B CA 1
ATOM 1866 C C . HIS B 1 67 ? 4.859 26.25 6.215 1 85.38 67 HIS B C 1
ATOM 1868 O O . HIS B 1 67 ? 5.57 26.953 5.496 1 85.38 67 HIS B O 1
ATOM 1874 N N . ASP B 1 68 ? 4.023 25.281 5.832 1 79.56 68 ASP B N 1
ATOM 1875 C CA . ASP B 1 68 ? 3.785 25.203 4.395 1 79.56 68 ASP B CA 1
ATOM 1876 C C . ASP B 1 68 ? 3.023 26.422 3.891 1 79.56 68 ASP B C 1
ATOM 1878 O O . ASP B 1 68 ? 2.029 26.828 4.492 1 79.56 68 ASP B O 1
ATOM 1882 N N . LYS B 1 69 ? 3.648 27.469 3.293 1 64.81 69 LYS B N 1
ATOM 1883 C CA . LYS B 1 69 ? 3.217 28.797 2.865 1 64.81 69 LYS B CA 1
ATOM 1884 C C . LYS B 1 69 ? 2.031 28.703 1.907 1 64.81 69 LYS B C 1
ATOM 1886 O O . LYS B 1 69 ? 1.305 29.688 1.717 1 64.81 69 LYS B O 1
ATOM 1891 N N . GLU B 1 70 ? 2.098 27.781 1.152 1 60.19 70 GLU B N 1
ATOM 1892 C CA . GLU B 1 70 ? 1.061 27.703 0.129 1 60.19 70 GLU B CA 1
ATOM 1893 C C . GLU B 1 70 ? -0.27 27.25 0.726 1 60.19 70 GLU B C 1
ATOM 1895 O O . GLU B 1 70 ? -1.238 27.031 -0.003 1 60.19 70 GLU B O 1
ATOM 1900 N N . LEU B 1 71 ? -0.278 27.266 2.166 1 54.78 71 LEU B N 1
ATOM 1901 C CA . LEU B 1 71 ? -1.432 26.609 2.771 1 54.78 71 LEU B CA 1
ATOM 1902 C C . LEU B 1 71 ? -2.678 27.469 2.646 1 54.78 71 LEU B C 1
ATOM 1904 O O . LEU B 1 71 ? -2.76 28.547 3.258 1 54.78 71 LEU B O 1
ATOM 1908 N N . GLY B 1 72 ? -2.934 27.844 1.571 1 50.75 72 GLY B N 1
ATOM 1909 C CA . GLY B 1 72 ? -4.289 28.359 1.652 1 50.75 72 GLY B CA 1
ATOM 1910 C C . GLY B 1 72 ? -5.145 27.641 2.672 1 50.75 72 GLY B C 1
ATOM 1911 O O . GLY B 1 72 ? -4.738 26.609 3.207 1 50.75 72 GLY B O 1
ATOM 1912 N N . TRP B 1 73 ? -6.016 28.375 3.352 1 48.78 73 TRP B N 1
ATOM 1913 C CA . TRP B 1 73 ? -6.98 27.906 4.348 1 48.78 73 TRP B CA 1
ATOM 1914 C C . TRP B 1 73 ? -7.262 26.422 4.195 1 48.78 73 TRP B C 1
ATOM 1916 O O . TRP B 1 73 ? -7.957 25.828 5.02 1 48.78 73 TRP B O 1
ATOM 1926 N N . GLU B 1 74 ? -7.324 25.938 2.998 1 53.78 74 GLU B N 1
ATOM 1927 C CA . GLU B 1 74 ? -8.133 24.75 2.758 1 53.78 74 GLU B CA 1
ATOM 1928 C C . GLU B 1 74 ? -7.484 23.516 3.383 1 53.78 74 GLU B C 1
ATOM 1930 O O . GLU B 1 74 ? -6.449 23.609 4.043 1 53.78 74 GLU B O 1
ATOM 1935 N N . ASN B 1 75 ? -7.035 22.219 2.887 1 71.56 75 ASN B N 1
ATOM 1936 C CA . ASN B 1 75 ? -7.352 20.859 2.451 1 71.56 75 ASN B CA 1
ATOM 1937 C C . ASN B 1 75 ? -6.621 19.812 3.289 1 71.56 75 ASN B C 1
ATOM 1939 O O . ASN B 1 75 ? -5.77 20.156 4.109 1 71.56 75 ASN B O 1
ATOM 1943 N N . GLY B 1 76 ? -7.215 18.859 3.758 1 93.88 76 GLY B N 1
ATOM 1944 C CA . GLY B 1 76 ? -6.781 17.594 4.34 1 93.88 76 GLY B CA 1
ATOM 1945 C C . GLY B 1 76 ? -5.547 17.016 3.674 1 93.88 76 GLY B C 1
ATOM 1946 O O . GLY B 1 76 ? -5.195 17.422 2.562 1 93.88 76 GLY B O 1
ATOM 1947 N N . PHE B 1 77 ? -4.785 16.453 4.5 1 96.88 77 PHE B N 1
ATOM 1948 C CA . PHE B 1 77 ? -3.576 15.781 4.043 1 96.88 77 PHE B CA 1
ATOM 1949 C C . PHE B 1 77 ? -3.646 14.289 4.332 1 96.88 77 PHE B C 1
ATOM 1951 O O . PHE B 1 77 ? -3.977 13.883 5.445 1 96.88 77 PHE B O 1
ATOM 1958 N N . TYR B 1 78 ? -3.283 13.547 3.248 1 98.44 78 TYR B N 1
ATOM 1959 C CA . TYR B 1 78 ? -3.201 12.117 3.52 1 98.44 78 TYR B CA 1
ATOM 1960 C C . TYR B 1 78 ? -2.053 11.805 4.473 1 98.44 78 TYR B C 1
ATOM 1962 O O . TYR B 1 78 ? -0.956 12.352 4.332 1 98.44 78 TYR B O 1
ATOM 1970 N N . ILE B 1 79 ? -2.338 10.859 5.418 1 98.75 79 ILE B N 1
ATOM 1971 C CA . ILE B 1 79 ? -1.302 10.398 6.336 1 98.75 79 ILE B CA 1
ATOM 1972 C C . ILE B 1 79 ? -1.139 8.891 6.219 1 98.75 79 ILE B C 1
ATOM 1974 O O . ILE B 1 79 ? -0.469 8.266 7.047 1 98.75 79 ILE B O 1
ATOM 1978 N N . PHE B 1 80 ? -1.709 8.227 5.359 1 98.81 80 PHE B N 1
ATOM 1979 C CA . PHE B 1 80 ? -1.46 6.934 4.727 1 98.81 80 PHE B CA 1
ATOM 1980 C C . PHE B 1 80 ? -1.775 5.793 5.684 1 98.81 80 PHE B C 1
ATOM 1982 O O . PHE B 1 80 ? -1.109 4.754 5.66 1 98.81 80 PHE B O 1
ATOM 1989 N N . ALA B 1 81 ? -2.715 6.008 6.633 1 98.81 81 ALA B N 1
ATOM 1990 C CA . ALA B 1 81 ? -3.387 4.898 7.301 1 98.81 81 ALA B CA 1
ATOM 1991 C C . ALA B 1 81 ? -4.68 4.527 6.582 1 98.81 81 ALA B C 1
ATOM 1993 O O . ALA B 1 81 ? -5.316 5.379 5.953 1 98.81 81 ALA B O 1
ATOM 1994 N N . THR B 1 82 ? -5.012 3.238 6.66 1 98.75 82 THR B N 1
ATOM 1995 C CA . THR B 1 82 ? -6.16 2.719 5.93 1 98.75 82 THR B CA 1
ATOM 1996 C C . THR B 1 82 ? -6.762 1.517 6.652 1 98.75 82 THR B C 1
ATOM 1998 O O . THR B 1 82 ? -6.117 0.92 7.52 1 98.75 82 THR B O 1
ATOM 2001 N N . ASN B 1 83 ? -7.953 1.249 6.402 1 98.19 83 ASN B N 1
ATOM 2002 C CA . ASN B 1 83 ? -8.539 0.001 6.883 1 98.19 83 ASN B CA 1
ATOM 2003 C C . ASN B 1 83 ? -8.938 -0.911 5.727 1 98.19 83 ASN B C 1
ATOM 2005 O O . ASN B 1 83 ? -9.789 -1.791 5.891 1 98.19 83 ASN B O 1
ATOM 2009 N N . LEU B 1 84 ? -8.367 -0.743 4.574 1 97.5 84 LEU B N 1
ATOM 2010 C CA . LEU B 1 84 ? -8.672 -1.526 3.381 1 97.5 84 LEU B CA 1
ATOM 2011 C C . LEU B 1 84 ? -8.367 -3.002 3.607 1 97.5 84 LEU B C 1
ATOM 2013 O O . LEU B 1 84 ? -9.031 -3.875 3.041 1 97.5 84 LEU B O 1
ATOM 2017 N N . GLY B 1 85 ? -7.332 -3.246 4.422 1 96.62 85 GLY B N 1
ATOM 2018 C CA . GLY B 1 85 ? -6.914 -4.621 4.66 1 96.62 85 GLY B CA 1
ATOM 2019 C C . GLY B 1 85 ? -7.57 -5.238 5.883 1 96.62 85 GLY B C 1
ATOM 2020 O O . GLY B 1 85 ? -7.402 -6.434 6.145 1 96.62 85 GLY B O 1
ATOM 2021 N N . ASN B 1 86 ? -8.148 -4.398 6.648 1 88.44 86 ASN B N 1
ATOM 2022 C CA . ASN B 1 86 ? -8.852 -4.742 7.883 1 88.44 86 ASN B CA 1
ATOM 2023 C C . ASN B 1 86 ? -10.047 -3.83 8.117 1 88.44 86 ASN B C 1
ATOM 2025 O O . ASN B 1 86 ? -9.906 -2.754 8.703 1 88.44 86 ASN B O 1
ATOM 2029 N N . LYS B 1 87 ? -11.227 -4.16 7.664 1 82.69 87 LYS B N 1
ATOM 2030 C CA . LYS B 1 87 ? -12.367 -3.256 7.621 1 82.69 87 LYS B CA 1
ATOM 2031 C C . LYS B 1 87 ? -12.719 -2.74 9.016 1 82.69 87 LYS B C 1
ATOM 2033 O O . LYS B 1 87 ? -13.422 -1.737 9.156 1 82.69 87 LYS B O 1
ATOM 2038 N N . ILE B 1 88 ? -12.07 -3.254 9.992 1 86.62 88 ILE B N 1
ATOM 2039 C CA . ILE B 1 88 ? -12.445 -2.879 11.352 1 86.62 88 ILE B CA 1
ATOM 2040 C C . ILE B 1 88 ? -11.453 -1.846 11.891 1 86.62 88 ILE B C 1
ATOM 2042 O O . ILE B 1 88 ? -11.859 -0.84 12.477 1 86.62 88 ILE B O 1
ATOM 2046 N N . SER B 1 89 ? -10.195 -2.059 11.719 1 95.88 89 SER B N 1
ATOM 2047 C CA . SER B 1 89 ? -9.172 -1.205 12.312 1 95.88 89 SER B CA 1
ATOM 2048 C C . SER B 1 89 ? -8.258 -0.612 11.242 1 95.88 89 SER B C 1
ATOM 2050 O O . SER B 1 89 ? -7.992 -1.251 10.227 1 95.88 89 SER B O 1
ATOM 2052 N N . TYR B 1 90 ? -7.828 0.593 11.594 1 98.31 90 TYR B N 1
ATOM 2053 C CA . TYR B 1 90 ? -6.863 1.241 10.711 1 98.31 90 TYR B CA 1
ATOM 2054 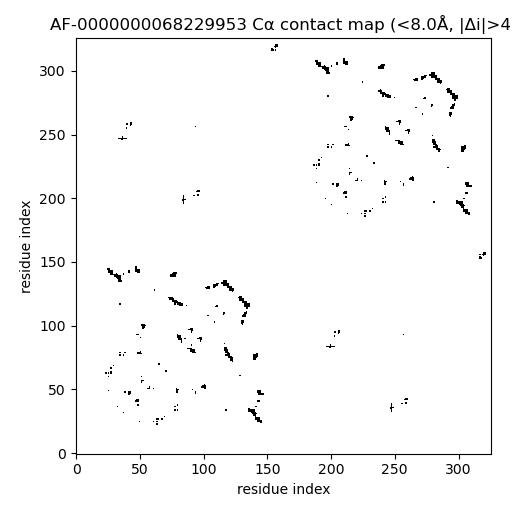C C . TYR B 1 90 ? -5.445 0.779 11.023 1 98.31 90 TYR B C 1
ATOM 2056 O O . TYR B 1 90 ? -5.145 0.382 12.148 1 98.31 90 TYR B O 1
ATOM 2064 N N . TYR B 1 91 ? -4.633 0.778 10.055 1 98.62 91 TYR B N 1
ATOM 2065 C CA . TYR B 1 91 ? -3.205 0.478 10.141 1 98.62 91 TYR B CA 1
ATOM 2066 C C . TYR B 1 91 ? -2.408 1.344 9.172 1 98.62 91 TYR B C 1
ATOM 2068 O O . TYR B 1 91 ? -2.971 1.915 8.234 1 98.62 91 TYR B O 1
ATOM 2076 N N . TRP B 1 92 ? -1.166 1.525 9.461 1 98.62 92 TRP B N 1
ATOM 2077 C CA . TRP B 1 92 ? -0.278 2.227 8.539 1 98.62 92 TRP B CA 1
ATOM 2078 C C . TRP B 1 92 ? 0.043 1.359 7.324 1 98.62 92 TRP B C 1
ATOM 2080 O O . TRP B 1 92 ? 0.62 0.278 7.465 1 98.62 92 TRP B O 1
ATOM 2090 N N . LEU B 1 93 ? -0.285 1.83 6.148 1 98.44 93 LEU B N 1
ATOM 2091 C CA . LEU B 1 93 ? -0.172 0.993 4.957 1 98.44 93 LEU B CA 1
ATOM 2092 C C . LEU B 1 93 ? 1.27 0.542 4.746 1 98.44 93 LEU B C 1
ATOM 2094 O O . LEU B 1 93 ? 1.518 -0.614 4.391 1 98.44 93 LEU B O 1
ATOM 2098 N N . ASN B 1 94 ? 2.207 1.414 4.969 1 97 94 ASN B N 1
ATOM 2099 C CA . ASN B 1 94 ? 3.609 1.148 4.668 1 97 94 ASN B CA 1
ATOM 2100 C C . ASN B 1 94 ? 4.152 -0.006 5.508 1 97 94 ASN B C 1
ATOM 2102 O O . ASN B 1 94 ? 4.738 -0.947 4.969 1 97 94 ASN B O 1
ATOM 2106 N N . THR B 1 95 ? 3.883 0.022 6.785 1 96.38 95 THR B N 1
ATOM 2107 C CA . THR B 1 95 ? 4.539 -0.918 7.688 1 96.38 95 THR B CA 1
ATOM 2108 C C . THR B 1 95 ? 3.574 -2.023 8.109 1 96.38 95 THR B C 1
ATOM 2110 O O . THR B 1 95 ? 4 -3.068 8.609 1 96.38 95 THR B O 1
ATOM 2113 N N . GLY B 1 96 ? 2.291 -1.739 7.988 1 97.5 96 GLY B N 1
ATOM 2114 C CA . GLY B 1 96 ? 1.303 -2.68 8.492 1 97.5 96 GLY B CA 1
ATOM 2115 C C . GLY B 1 96 ? 1.036 -2.523 9.977 1 97.5 96 GLY B C 1
ATOM 2116 O O . GLY B 1 96 ? 0.182 -3.217 10.539 1 97.5 96 GLY B O 1
ATOM 2117 N N . ARG B 1 97 ? 1.673 -1.568 10.602 1 97.44 97 ARG B N 1
ATOM 2118 C CA . ARG B 1 97 ? 1.525 -1.383 12.039 1 97.44 97 ARG B CA 1
ATOM 2119 C C . ARG B 1 97 ? 0.142 -0.843 12.383 1 97.44 97 ARG B C 1
ATOM 2121 O O . ARG B 1 97 ? -0.376 0.038 11.695 1 97.44 97 ARG B O 1
ATOM 2128 N N . PRO B 1 98 ? -0.423 -1.355 13.492 1 97.44 98 PRO B N 1
ATOM 2129 C CA . PRO B 1 98 ? -1.682 -0.764 13.953 1 97.44 98 PRO B CA 1
ATOM 2130 C C . PRO B 1 98 ? -1.51 0.666 14.461 1 97.44 98 PRO B C 1
ATOM 2132 O O . PRO B 1 98 ? -0.381 1.129 14.641 1 97.44 98 PRO B O 1
ATOM 2135 N N . LEU B 1 99 ? -2.645 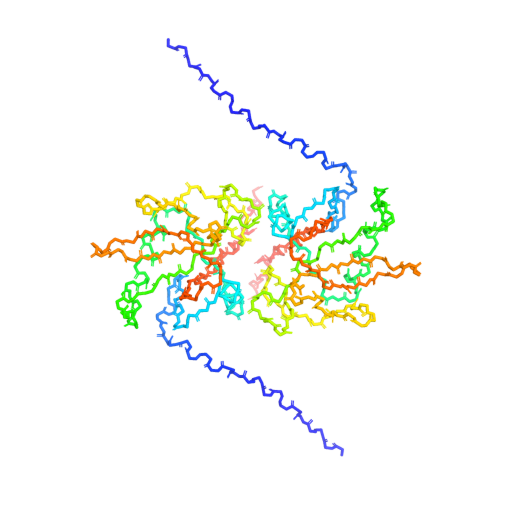1.354 14.648 1 98.06 99 LEU B N 1
ATOM 2136 C CA . LEU B 1 99 ? -2.592 2.693 15.227 1 98.06 99 LEU B CA 1
ATOM 2137 C C . LEU B 1 99 ? -2.451 2.629 16.75 1 98.06 99 LEU B C 1
ATOM 2139 O O . LEU B 1 99 ? -3.443 2.453 17.453 1 98.06 99 LEU B O 1
ATOM 2143 N N . PHE B 1 100 ? -1.271 2.842 17.25 1 96.88 100 PHE B N 1
ATOM 2144 C CA . PHE B 1 100 ? -1.088 2.902 18.688 1 96.88 100 PHE B CA 1
ATOM 2145 C C . PHE B 1 100 ? -1.337 4.312 19.219 1 96.88 100 PHE B C 1
ATOM 2147 O O . PHE B 1 100 ? -1.516 4.516 20.422 1 96.88 100 PHE B O 1
ATOM 2154 N N . TYR B 1 101 ? -1.253 5.195 18.406 1 98.25 101 TYR B N 1
ATOM 2155 C CA . TYR B 1 101 ? -1.589 6.598 18.625 1 98.25 101 TYR B CA 1
ATOM 2156 C C . TYR B 1 101 ? -2.547 7.098 17.547 1 98.25 101 TYR B C 1
ATOM 2158 O O . TYR B 1 101 ? -2.418 6.742 16.375 1 98.25 101 TYR B O 1
ATOM 2166 N N . SER B 1 102 ? -3.545 7.871 17.969 1 98.62 102 SER B N 1
ATOM 2167 C CA . SER B 1 102 ? -4.422 8.539 17 1 98.62 102 SER B CA 1
ATOM 2168 C C . SER B 1 102 ? -4.957 9.852 17.578 1 98.62 102 SER B C 1
ATOM 2170 O O . SER B 1 102 ? -5.012 10.031 18.797 1 98.62 102 SER B O 1
ATOM 2172 N N . LYS B 1 103 ? -5.266 10.766 16.719 1 98.62 103 LYS B N 1
ATOM 2173 C CA . LYS B 1 103 ? -5.867 12.031 17.109 1 98.62 103 LYS B CA 1
ATOM 2174 C C . LYS B 1 103 ? -7.102 12.344 16.281 1 98.62 103 LYS B C 1
ATOM 2176 O O . LYS B 1 103 ? -7.168 13.383 15.617 1 98.62 103 LYS B O 1
ATOM 2181 N N . PHE B 1 104 ? -8.055 11.469 16.391 1 98.56 104 PHE B N 1
ATOM 2182 C CA . PHE B 1 104 ? -9.289 11.641 15.633 1 98.56 104 PHE B CA 1
ATOM 2183 C C . PHE B 1 104 ? -10.078 12.836 16.156 1 98.56 104 PHE B C 1
ATOM 2185 O O . PHE B 1 104 ? -10.086 13.109 17.359 1 98.56 104 PHE B O 1
ATOM 2192 N N . GLY B 1 105 ? -10.742 13.5 15.234 1 97.44 105 GLY B N 1
ATOM 2193 C CA . GLY B 1 105 ? -11.695 14.516 15.656 1 97.44 105 GLY B CA 1
ATOM 2194 C C . GLY B 1 105 ? -12.922 13.93 16.328 1 97.44 105 GLY B C 1
ATOM 2195 O O . GLY B 1 105 ? -13.172 12.727 16.25 1 97.44 105 GLY B O 1
ATOM 2196 N N . THR B 1 106 ? -13.672 14.766 16.922 1 96.25 106 THR B N 1
ATOM 2197 C CA . THR B 1 106 ? -14.898 14.336 17.578 1 96.25 106 THR B CA 1
ATOM 2198 C C . THR B 1 106 ? -15.852 13.695 16.578 1 96.25 106 THR B C 1
ATOM 2200 O O . THR B 1 106 ? -16.125 14.266 15.516 1 96.25 106 THR B O 1
ATOM 2203 N N . GLY B 1 107 ? -16.328 12.5 16.875 1 97.12 107 GLY B N 1
ATOM 2204 C CA . GLY B 1 107 ? -17.266 11.797 16.016 1 97.12 107 GLY B CA 1
ATOM 2205 C C . GLY B 1 107 ? -16.609 11.117 14.828 1 97.12 107 GLY B C 1
ATOM 2206 O O . GLY B 1 107 ? -17.281 10.57 13.953 1 97.12 107 GLY B O 1
ATOM 2207 N N . LEU B 1 108 ? -15.266 11.227 14.859 1 96.38 108 LEU B N 1
ATOM 2208 C CA . LEU B 1 108 ? -14.508 10.664 13.742 1 96.38 108 LEU B CA 1
ATOM 2209 C C . LEU B 1 108 ? -13.609 9.531 14.203 1 96.38 108 LEU B C 1
ATOM 2211 O O . LEU B 1 108 ? -13.188 9.492 15.367 1 96.38 108 LEU B O 1
ATOM 2215 N N . PRO B 1 109 ? -13.328 8.555 13.391 1 96.81 109 PRO B N 1
ATOM 2216 C CA . PRO B 1 109 ? -13.852 8.375 12.039 1 96.81 109 PRO B CA 1
ATOM 2217 C C . PRO B 1 109 ? -15.32 7.945 12.031 1 96.81 109 PRO B C 1
ATOM 2219 O O . PRO B 1 109 ? -15.773 7.285 12.969 1 96.81 109 PRO B O 1
ATOM 2222 N N . ASN B 1 110 ? -16.078 8.25 10.898 1 97 110 ASN B N 1
ATOM 2223 C CA . ASN B 1 110 ? -17.516 7.969 10.883 1 97 110 ASN B CA 1
ATOM 2224 C C . ASN B 1 110 ? -17.906 7.184 9.633 1 97 110 ASN B C 1
ATOM 2226 O O . ASN B 1 110 ? -19.078 6.809 9.484 1 97 110 ASN B O 1
ATOM 2230 N N . ASN B 1 111 ? -16.984 6.945 8.781 1 96.81 111 ASN B N 1
ATOM 2231 C CA . ASN B 1 111 ? -17.203 6.113 7.602 1 96.81 111 ASN B CA 1
ATOM 2232 C C . ASN B 1 111 ? -18.453 6.535 6.836 1 96.81 111 ASN B C 1
ATOM 2234 O O . ASN B 1 111 ? -19.281 5.695 6.492 1 96.81 111 ASN B O 1
ATOM 2238 N N . VAL B 1 112 ? -18.578 7.77 6.531 1 94.88 112 VAL B N 1
ATOM 2239 C CA . VAL B 1 112 ? -19.734 8.281 5.809 1 94.88 112 VAL B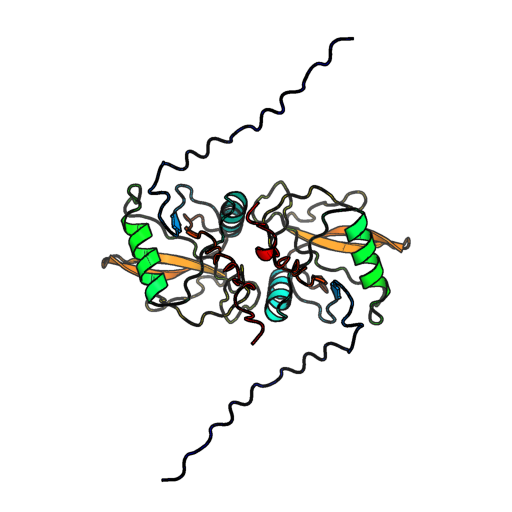 CA 1
ATOM 2240 C C . VAL B 1 112 ? -19.906 7.527 4.488 1 94.88 112 VAL B C 1
ATOM 2242 O O . VAL B 1 112 ? -18.938 7.387 3.727 1 94.88 112 VAL B O 1
ATOM 2245 N N . GLY B 1 113 ? -21.141 6.941 4.289 1 95.31 113 GLY B N 1
ATOM 2246 C CA . GLY B 1 113 ? -21.438 6.219 3.061 1 95.31 113 GLY B CA 1
ATOM 2247 C C . GLY B 1 113 ? -20.781 4.855 2.996 1 95.31 113 GLY B C 1
ATOM 2248 O O . GLY B 1 113 ? -20.828 4.184 1.964 1 95.31 113 GLY B O 1
ATOM 2249 N N . ASN B 1 114 ? -20.062 4.508 4.016 1 93.62 114 ASN B N 1
ATOM 2250 C CA . ASN B 1 114 ? -19.375 3.221 4.105 1 93.62 114 ASN B CA 1
ATOM 2251 C C . ASN B 1 114 ? -18.281 3.09 3.049 1 93.62 114 ASN B C 1
ATOM 2253 O O . ASN B 1 114 ? -18.109 2.023 2.455 1 93.62 114 ASN B O 1
ATOM 2257 N N . LYS B 1 115 ? -17.641 4.223 2.773 1 94.5 115 LYS B N 1
ATOM 2258 C CA . LYS B 1 115 ? -16.656 4.207 1.701 1 94.5 115 LYS B CA 1
ATOM 2259 C C . LYS B 1 115 ? -15.383 4.941 2.115 1 94.5 115 LYS B C 1
ATOM 2261 O O . LYS B 1 115 ? -14.508 5.203 1.283 1 94.5 115 LYS B O 1
ATOM 2266 N N . GLU B 1 116 ? -15.352 5.316 3.404 1 97.38 116 GLU B N 1
ATOM 2267 C CA . GLU B 1 116 ? -14.195 6.062 3.873 1 97.38 116 GLU B CA 1
ATOM 2268 C C . GLU B 1 116 ? -13.164 5.137 4.512 1 97.38 116 GLU B C 1
ATOM 2270 O O . GLU B 1 116 ? -13.312 4.73 5.668 1 97.38 116 GLU B O 1
ATOM 2275 N N . ASN B 1 117 ? -12.086 4.848 3.727 1 98.31 117 ASN B N 1
ATOM 2276 C CA . ASN B 1 117 ? -11.125 3.854 4.203 1 98.31 117 ASN B CA 1
ATOM 2277 C C . ASN B 1 117 ? -9.727 4.441 4.332 1 98.31 117 ASN B C 1
ATOM 2279 O O . ASN B 1 117 ? -8.773 3.725 4.633 1 98.31 117 ASN B O 1
ATOM 2283 N N . CYS B 1 118 ? -9.578 5.719 4.109 1 98.69 118 CYS B N 1
ATOM 2284 C CA . CYS B 1 118 ? -8.258 6.348 4.148 1 98.69 118 CYS B CA 1
ATOM 2285 C C . CYS B 1 118 ? -8.25 7.547 5.09 1 98.69 118 CYS B C 1
ATOM 2287 O O . CYS B 1 118 ? -9.258 8.242 5.223 1 98.69 118 CYS B O 1
ATOM 2289 N N . LEU B 1 119 ? -7.105 7.812 5.715 1 98.81 119 LEU B N 1
ATOM 2290 C CA . LEU B 1 119 ? -7.098 8.836 6.754 1 98.81 119 LEU B CA 1
ATOM 2291 C C . LEU B 1 119 ? -6.398 10.102 6.266 1 98.81 119 LEU B C 1
ATOM 2293 O O . LEU B 1 119 ? -5.398 10.023 5.547 1 98.81 119 LEU B O 1
ATOM 2297 N N . GLN B 1 120 ? -6.938 11.156 6.781 1 98.38 120 GLN B N 1
ATOM 2298 C CA . GLN B 1 120 ? -6.348 12.484 6.602 1 98.38 120 GLN B CA 1
ATOM 2299 C C . GLN B 1 120 ? -6.125 13.172 7.941 1 98.38 120 GLN B C 1
ATOM 2301 O O . GLN B 1 120 ? -6.75 12.82 8.945 1 98.38 120 GLN B O 1
ATOM 2306 N N . ILE B 1 121 ? -5.262 14.133 7.922 1 97.69 121 ILE B N 1
ATOM 2307 C CA . ILE B 1 121 ? -5.18 15.164 8.945 1 97.69 121 ILE B CA 1
ATOM 2308 C C . ILE B 1 121 ? -5.652 16.5 8.375 1 97.69 121 ILE B C 1
ATOM 2310 O O . ILE B 1 121 ? -5.383 16.812 7.211 1 97.69 121 ILE B O 1
ATOM 2314 N N . PHE B 1 122 ? -6.406 17.172 9.156 1 95.25 122 PHE B N 1
ATOM 2315 C CA . PHE B 1 122 ? -6.879 18.469 8.711 1 95.25 122 PHE B CA 1
ATOM 2316 C C . PHE B 1 122 ? -6.996 19.438 9.883 1 95.25 122 PHE B C 1
ATOM 2318 O O . PHE B 1 122 ? -6.992 19.016 11.039 1 95.25 122 PHE B O 1
ATOM 2325 N N . GLN B 1 123 ? -7.043 20.656 9.547 1 92.69 123 GLN B N 1
ATOM 2326 C CA . GLN B 1 123 ? -7.188 21.703 10.555 1 92.69 123 GLN B CA 1
ATOM 2327 C C . GLN B 1 123 ? -8.656 22.078 10.75 1 92.69 123 GLN B C 1
ATOM 2329 O O . GLN B 1 123 ? -9.352 22.406 9.781 1 92.69 123 GLN B O 1
ATOM 2334 N N . THR B 1 124 ? -9.086 22.094 12 1 91.62 124 THR B N 1
ATOM 2335 C CA . THR B 1 124 ? -10.461 22.484 12.312 1 91.62 124 THR B CA 1
ATOM 2336 C C . THR B 1 124 ? -10.609 24 12.258 1 91.62 124 THR B C 1
ATOM 2338 O O . THR B 1 124 ? -9.609 24.719 12.164 1 91.62 124 THR B O 1
ATOM 2341 N N . THR B 1 125 ? -11.883 24.406 12.336 1 88.25 125 THR B N 1
ATOM 2342 C CA . THR B 1 125 ? -12.164 25.844 12.344 1 88.25 125 THR B CA 1
ATOM 2343 C C . THR B 1 125 ? -11.555 26.5 13.578 1 88.25 125 THR B C 1
ATOM 2345 O O . THR B 1 125 ? -11.273 27.703 13.57 1 88.25 125 THR B O 1
ATOM 2348 N N . LEU B 1 126 ? -11.305 25.75 14.625 1 89.31 126 LEU B N 1
ATOM 2349 C CA . LEU B 1 126 ? -10.742 26.25 15.875 1 89.31 126 LEU B CA 1
ATOM 2350 C C . LEU B 1 126 ? -9.219 26.266 15.812 1 89.31 126 LEU B C 1
ATOM 2352 O O . LEU B 1 126 ? -8.555 26.688 16.766 1 89.31 126 LEU B O 1
ATOM 2356 N N . GLY B 1 127 ? -8.633 25.766 14.766 1 88.06 127 GLY B N 1
ATOM 2357 C CA . GLY B 1 127 ? -7.199 25.828 14.562 1 88.06 127 GLY B CA 1
ATOM 2358 C C . GLY B 1 127 ? -6.484 24.547 14.961 1 88.06 127 GLY B C 1
ATOM 2359 O O . GLY B 1 127 ? -5.277 24.406 14.75 1 88.06 127 GLY B O 1
ATOM 2360 N N . ASN B 1 128 ? -7.246 23.578 15.492 1 92.12 128 ASN B N 1
ATOM 2361 C CA . ASN B 1 128 ? -6.664 22.297 15.891 1 92.12 128 ASN B CA 1
ATOM 2362 C C . ASN B 1 128 ? -6.531 21.344 14.711 1 92.12 128 ASN B C 1
ATOM 2364 O O . ASN B 1 128 ? -7.34 21.391 13.781 1 92.12 128 ASN B O 1
ATOM 2368 N N . PHE B 1 129 ? -5.484 20.547 14.781 1 95.25 129 PHE B N 1
ATOM 2369 C CA . PHE B 1 129 ? -5.344 19.516 13.773 1 95.25 129 PHE B CA 1
ATOM 2370 C C . PHE B 1 129 ? -5.879 18.172 14.289 1 95.25 129 PHE B C 1
ATOM 2372 O O . PHE B 1 129 ? -5.5 17.719 15.367 1 95.25 129 PHE B O 1
ATOM 2379 N N . VAL B 1 130 ? -6.762 17.531 13.484 1 97.56 130 VAL B N 1
ATOM 2380 C CA . VAL B 1 130 ? -7.344 16.25 13.859 1 97.56 130 VAL B CA 1
ATOM 2381 C C . VAL B 1 130 ? -7.383 15.328 12.641 1 97.56 130 VAL B C 1
ATOM 2383 O O . VAL B 1 130 ? -7.105 15.766 11.523 1 97.56 130 VAL B O 1
ATOM 2386 N N . TRP B 1 131 ? -7.633 14.016 12.93 1 98.62 131 TRP B N 1
ATOM 2387 C CA . TRP B 1 131 ? -7.719 13.031 11.852 1 98.62 131 TRP B CA 1
ATOM 2388 C C . TRP B 1 131 ? -9.172 12.773 11.469 1 98.62 131 TRP B C 1
ATOM 2390 O O . TRP B 1 131 ? -10.078 12.938 12.289 1 98.62 131 TRP B O 1
ATOM 2400 N N . ASN B 1 132 ? -9.398 12.359 10.242 1 98.06 132 ASN B N 1
ATOM 2401 C CA . ASN B 1 132 ? -10.695 11.945 9.711 1 98.06 132 ASN B CA 1
ATOM 2402 C C . ASN B 1 132 ? -10.539 10.898 8.609 1 98.06 132 ASN B C 1
ATOM 2404 O O . ASN B 1 132 ? -9.523 10.867 7.914 1 98.06 132 ASN B O 1
ATOM 2408 N N . ASP B 1 133 ? -11.547 10.039 8.547 1 98.12 133 ASP B N 1
ATOM 2409 C CA . ASP B 1 133 ? -11.57 9.109 7.422 1 98.12 133 ASP B CA 1
ATOM 2410 C C . ASP B 1 133 ? -12.266 9.727 6.211 1 98.12 133 ASP B C 1
ATOM 2412 O O . ASP B 1 133 ? -13.234 10.469 6.355 1 98.12 133 ASP B O 1
ATOM 2416 N N . VAL B 1 134 ? -11.742 9.422 5.043 1 98.06 134 VAL B N 1
ATOM 2417 C CA . VAL B 1 134 ? -12.266 9.914 3.773 1 98.06 134 VAL B CA 1
ATOM 2418 C C . VAL B 1 134 ? -12.219 8.797 2.73 1 98.06 134 VAL B C 1
ATOM 2420 O O . VAL B 1 134 ? -11.516 7.805 2.904 1 98.06 134 VAL B O 1
ATOM 2423 N N . PRO B 1 135 ? -13.055 8.93 1.647 1 98.12 135 PRO B N 1
ATOM 2424 C CA . PRO B 1 135 ? -12.867 7.992 0.539 1 98.12 135 PRO B CA 1
ATOM 2425 C C . PRO B 1 135 ? -11.469 8.07 -0.07 1 98.12 135 PRO B C 1
ATOM 2427 O O . PRO B 1 135 ? -10.93 9.164 -0.257 1 98.12 135 PRO B O 1
ATOM 2430 N N . CYS B 1 136 ? -10.906 6.914 -0.435 1 98.25 136 CYS B N 1
ATOM 2431 C CA . CYS B 1 136 ? -9.539 6.867 -0.937 1 98.25 136 CYS B CA 1
ATOM 2432 C C . CYS B 1 136 ? -9.422 7.598 -2.268 1 98.25 136 CYS B C 1
ATOM 2434 O O . CYS B 1 136 ? -8.32 7.992 -2.668 1 98.25 136 CYS B O 1
ATOM 2436 N N . GLU B 1 137 ? -10.492 7.836 -2.881 1 97.31 137 GLU B N 1
ATOM 2437 C CA . GLU B 1 137 ? -10.492 8.477 -4.191 1 97.31 137 GLU B CA 1
ATOM 2438 C C . GLU B 1 137 ? -10.516 10 -4.055 1 97.31 137 GLU B C 1
ATOM 2440 O O . GLU B 1 137 ? -10.328 10.719 -5.039 1 97.31 137 GLU B O 1
ATOM 2445 N N . HIS B 1 138 ? -10.82 10.461 -2.826 1 97.12 138 HIS B N 1
ATOM 2446 C CA . HIS B 1 138 ? -10.797 11.906 -2.617 1 97.12 138 HIS B CA 1
ATOM 2447 C C . HIS B 1 138 ? -9.406 12.477 -2.889 1 97.12 138 HIS B C 1
ATOM 2449 O O . HIS B 1 138 ? -8.398 11.883 -2.506 1 97.12 138 HIS B O 1
ATOM 2455 N N . LYS B 1 139 ? -9.398 13.633 -3.514 1 96.75 139 LYS B N 1
ATOM 2456 C CA . LYS B 1 139 ? -8.109 14.258 -3.801 1 96.75 139 LYS B CA 1
ATOM 2457 C C . LYS B 1 139 ? -7.68 15.172 -2.66 1 96.75 139 LYS B C 1
ATOM 2459 O O . LYS B 1 139 ? -8.383 16.125 -2.318 1 96.75 139 LYS B O 1
ATOM 2464 N N . LEU B 1 140 ? -6.555 14.875 -2.102 1 96.38 140 LEU B N 1
ATOM 2465 C CA . LEU B 1 140 ? -5.969 15.664 -1.021 1 96.38 140 LEU B CA 1
ATOM 2466 C C . LEU B 1 140 ? -4.48 15.883 -1.257 1 96.38 140 LEU B C 1
ATOM 2468 O O . LEU B 1 140 ? -3.852 15.148 -2.023 1 96.38 140 LEU B O 1
ATOM 2472 N N . ARG B 1 141 ? -3.996 16.906 -0.655 1 95.5 141 ARG B N 1
ATOM 2473 C CA . ARG B 1 141 ? -2.547 16.984 -0.5 1 95.5 141 ARG B CA 1
ATOM 2474 C C . ARG B 1 141 ? -2.043 15.859 0.406 1 95.5 141 ARG B C 1
ATOM 2476 O O . ARG B 1 141 ? -2.836 15.102 0.969 1 95.5 141 ARG B O 1
ATOM 2483 N N . PHE B 1 142 ? -0.674 15.703 0.468 1 96.75 142 PHE B N 1
ATOM 2484 C CA . PHE B 1 142 ? -0.173 14.562 1.22 1 96.75 142 PHE B CA 1
ATOM 2485 C C . PHE B 1 142 ? 1.2 14.859 1.808 1 96.75 142 PHE B C 1
ATOM 2487 O O . PHE B 1 142 ? 1.847 15.836 1.427 1 96.75 142 PHE B O 1
ATOM 2494 N N . ILE B 1 143 ? 1.543 14.023 2.756 1 96.94 143 ILE B N 1
ATOM 2495 C CA . ILE B 1 143 ? 2.768 14.242 3.518 1 96.94 143 ILE B CA 1
ATOM 2496 C C . ILE B 1 143 ? 3.686 13.031 3.381 1 96.94 143 ILE B C 1
ATOM 2498 O O . ILE B 1 143 ? 3.271 11.898 3.641 1 96.94 143 ILE B O 1
ATOM 2502 N N . CYS B 1 144 ? 4.895 13.266 2.943 1 97.94 144 CYS B N 1
ATOM 2503 C CA . CYS B 1 144 ? 5.953 12.258 2.941 1 97.94 144 CYS B CA 1
ATOM 2504 C C . CYS B 1 144 ? 6.957 12.516 4.059 1 97.94 144 CYS B C 1
ATOM 2506 O O . CYS B 1 144 ? 7.004 13.617 4.609 1 97.94 144 CYS B O 1
ATOM 2508 N N . GLN B 1 145 ? 7.711 11.438 4.375 1 96.81 145 GLN B N 1
ATOM 2509 C CA . GLN B 1 145 ? 8.719 11.586 5.418 1 96.81 145 GLN B CA 1
ATOM 2510 C C . GLN B 1 145 ? 10.055 10.992 4.98 1 96.81 145 GLN B C 1
ATOM 2512 O O . GLN B 1 145 ? 10.094 9.945 4.336 1 96.81 145 GLN B O 1
ATOM 2517 N N . HIS B 1 146 ? 11.117 11.711 5.375 1 92.69 146 HIS B N 1
ATOM 2518 C CA . HIS B 1 146 ? 12.469 11.211 5.125 1 92.69 146 HIS B CA 1
ATOM 2519 C C . HIS B 1 146 ? 12.789 10.016 6.02 1 92.69 146 HIS B C 1
ATOM 2521 O O . HIS B 1 146 ? 12.406 10 7.191 1 92.69 146 HIS B O 1
ATOM 2527 N N . LYS B 1 147 ? 13.477 8.977 5.418 1 75.25 147 LYS B N 1
ATOM 2528 C CA . LYS B 1 147 ? 13.945 7.828 6.191 1 75.25 147 LYS B CA 1
ATOM 2529 C C . LYS B 1 147 ? 15.07 8.227 7.141 1 75.25 147 LYS B C 1
ATOM 2531 O O . LYS B 1 147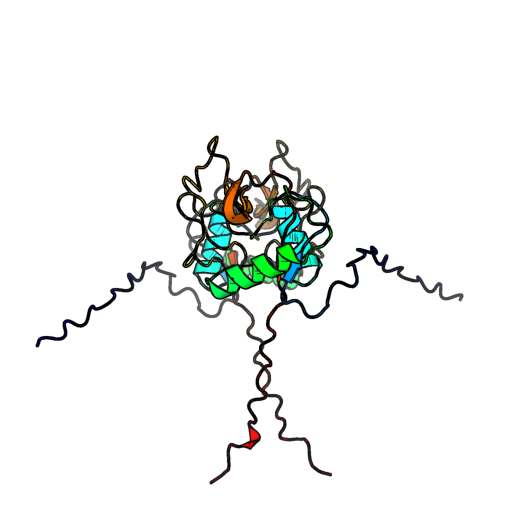 ? 15.945 9.016 6.777 1 75.25 147 LYS B O 1
ATOM 2536 N N . ILE B 1 148 ? 14.828 8 8.477 1 61.19 148 ILE B N 1
ATOM 2537 C CA . ILE B 1 148 ? 15.969 8.266 9.352 1 61.19 148 ILE B CA 1
ATOM 2538 C C . ILE B 1 148 ? 17.078 7.246 9.078 1 61.19 148 ILE B C 1
ATOM 2540 O O . ILE B 1 148 ? 16.844 6.035 9.141 1 61.19 148 ILE B O 1
ATOM 2544 N N . GLN B 1 149 ? 17.781 7.484 8.133 1 52.75 149 GLN B N 1
ATOM 2545 C CA . GLN B 1 149 ? 18.922 6.59 7.98 1 52.75 149 GLN B CA 1
ATOM 2546 C C . GLN B 1 149 ? 19.734 6.512 9.266 1 52.75 149 GLN B C 1
ATOM 2548 O O . GLN B 1 149 ? 20.125 7.543 9.828 1 52.75 149 GLN B O 1
ATOM 2553 N N . ILE B 1 150 ? 19.156 5.738 10.211 1 48 150 ILE B N 1
ATOM 2554 C CA . ILE B 1 150 ? 20.078 5.621 11.344 1 48 150 ILE B CA 1
ATOM 2555 C C . ILE B 1 150 ? 21.5 5.355 10.828 1 48 150 ILE B C 1
ATOM 2557 O O . ILE B 1 150 ? 21.719 4.414 10.07 1 48 150 ILE B O 1
ATOM 2561 N N . PRO B 1 151 ? 22.219 6.312 10.953 1 42.69 151 PRO B N 1
ATOM 2562 C CA . PRO B 1 151 ? 23.609 6.059 10.617 1 42.69 151 PRO B CA 1
ATOM 2563 C C . PRO B 1 151 ? 24.109 4.707 11.133 1 42.69 151 PRO B C 1
ATOM 2565 O O . PRO B 1 151 ? 23.688 4.258 12.203 1 42.69 151 PRO B O 1
ATOM 2568 N N . ILE B 1 152 ? 24.062 3.691 10.297 1 40.56 152 ILE B N 1
ATOM 2569 C CA . ILE B 1 152 ? 24.797 2.521 10.758 1 40.56 152 ILE B CA 1
ATOM 2570 C C . ILE B 1 152 ? 25.953 2.961 11.664 1 40.56 152 ILE B C 1
ATOM 2572 O O . ILE B 1 152 ? 26.828 3.707 11.227 1 40.56 152 ILE B O 1
ATOM 2576 N N . ASP B 1 153 ? 25.641 3.203 12.805 1 36.03 153 ASP B N 1
ATOM 2577 C CA . ASP B 1 153 ? 26.797 3.355 13.68 1 36.03 153 ASP B CA 1
ATOM 2578 C C . ASP B 1 153 ? 27.938 2.438 13.25 1 36.03 153 ASP B C 1
ATOM 2580 O O . ASP B 1 153 ? 27.719 1.243 13.023 1 36.03 153 ASP B O 1
ATOM 2584 N N . THR B 1 154 ? 28.812 2.914 12.5 1 38.09 154 THR B N 1
ATOM 2585 C CA . THR B 1 154 ? 30.094 2.225 12.414 1 38.09 154 THR B CA 1
ATOM 2586 C C . THR B 1 154 ? 30.438 1.545 13.734 1 38.09 154 THR B C 1
ATOM 2588 O O . THR B 1 154 ? 30.656 2.217 14.742 1 38.09 154 THR B O 1
ATOM 2591 N N . PHE B 1 155 ? 29.719 0.545 14.117 1 35.06 155 PHE B N 1
ATOM 2592 C CA . PHE B 1 155 ? 30.328 -0.224 15.195 1 35.06 155 PHE B CA 1
ATOM 2593 C C . PHE B 1 155 ? 31.844 -0.193 15.086 1 35.06 155 PHE B C 1
ATOM 2595 O O . PHE B 1 155 ? 32.406 -0.597 14.062 1 35.06 155 PHE B O 1
ATOM 2602 N N . ASP B 1 156 ? 32.406 0.779 15.688 1 35.44 156 ASP B N 1
ATOM 2603 C CA . ASP B 1 156 ? 33.812 0.805 15.945 1 35.44 156 ASP B CA 1
ATOM 2604 C C . ASP B 1 156 ? 34.312 -0.552 16.438 1 35.44 156 ASP B C 1
ATOM 2606 O O . ASP B 1 156 ? 34.062 -0.929 17.594 1 35.44 156 ASP B O 1
ATOM 2610 N N . VAL B 1 157 ? 34.25 -1.629 15.648 1 35.22 157 VAL B N 1
ATOM 2611 C CA . VAL B 1 157 ? 34.844 -2.918 15.961 1 35.22 157 VAL B CA 1
ATOM 2612 C C . VAL B 1 157 ? 36.281 -2.707 16.469 1 35.22 157 VAL B C 1
ATOM 2614 O O . VAL B 1 157 ? 37.031 -3.672 16.688 1 35.22 157 VAL B O 1
ATOM 2617 N N . ASN B 1 158 ? 36.781 -1.491 16.391 1 34.59 158 ASN B N 1
ATOM 2618 C CA . ASN B 1 158 ? 38.125 -1.422 16.891 1 34.59 158 ASN B CA 1
ATOM 2619 C C . ASN B 1 158 ? 38.219 -1.745 18.375 1 34.59 158 ASN B C 1
ATOM 2621 O O . ASN B 1 158 ? 39.312 -1.934 18.922 1 34.59 158 ASN B O 1
ATOM 2625 N N . ARG B 1 159 ? 37.125 -1.45 19.156 1 29.81 159 ARG B N 1
ATOM 2626 C CA . ARG B 1 159 ? 37.5 -1.526 20.562 1 29.81 159 ARG B CA 1
ATOM 2627 C C . ARG B 1 159 ? 37.469 -2.969 21.047 1 29.81 159 ARG B C 1
ATOM 2629 O O . ARG B 1 159 ? 36.656 -3.33 21.906 1 29.81 159 ARG B O 1
ATOM 2636 N N . VAL B 1 160 ? 37.281 -3.998 20.219 1 30.19 160 VAL B N 1
ATOM 2637 C CA . VAL B 1 160 ? 37.625 -5.258 20.875 1 30.19 160 VAL B CA 1
ATOM 2638 C C . VAL B 1 160 ? 39.094 -5.242 21.281 1 30.19 160 VAL B C 1
ATOM 2640 O O . VAL B 1 160 ? 39.969 -5.258 20.422 1 30.19 160 VAL B O 1
ATOM 2643 N N . SER B 1 161 ? 39.375 -4.375 22.234 1 27.36 161 SER B N 1
ATOM 2644 C CA . SER B 1 161 ? 40.656 -4.496 22.938 1 27.36 161 SER B CA 1
ATOM 2645 C C . SER B 1 161 ? 40.906 -5.941 23.344 1 27.36 161 SER B C 1
ATOM 2647 O O . SER B 1 161 ? 40.062 -6.586 23.969 1 27.36 161 SER B O 1
ATOM 2649 N N . ILE B 1 162 ? 41.656 -6.605 22.609 1 28.39 162 ILE B N 1
ATOM 2650 C CA . ILE B 1 162 ? 42.469 -7.738 23.031 1 28.39 162 ILE B CA 1
ATOM 2651 C C . ILE B 1 162 ? 43.094 -7.449 24.406 1 28.39 162 ILE B C 1
ATOM 2653 O O . ILE B 1 162 ? 43.906 -6.523 24.547 1 28.39 162 ILE B O 1
ATOM 2657 N N . LEU B 1 163 ? 42.156 -7.328 25.438 1 23.72 163 LEU B N 1
ATOM 2658 C CA . LEU B 1 163 ? 42.781 -7.613 26.734 1 23.72 163 LEU B CA 1
ATOM 2659 C C . LEU B 1 163 ? 43.094 -9.102 26.859 1 23.72 163 LEU B C 1
ATOM 2661 O O . LEU B 1 163 ? 42.312 -9.945 26.391 1 23.72 163 LEU B O 1
#

Nearest PDB structures (foldseek):
  4yli-assembly2_D  TM=9.063E-01  e=1.616E-08  Homo sapiens
  8h4v-assembly2_B  TM=8.661E-01  e=6.835E-09  Bos taurus
  5f2q-assembly1_B  TM=8.785E-01  e=1.616E-08  Bothrops jararacussu
  1jzn-assembly2_A  TM=8.886E-01  e=4.592E-08  Crotalus atrox
  1wmy-assembly1_A  TM=8.158E-01  e=7.059E-08  Pseudocnus echinatus